Protein AF-A0A9D4RSQ6-F1 (afdb_monomer)

Solvent-accessible surface area (backbone atoms only — not comparable to full-atom values): 17582 Å² total; per-residue (Å²): 142,74,75,71,64,63,56,56,53,50,54,52,57,64,70,66,65,76,80,75,82,76,83,74,84,81,83,75,77,93,75,90,84,81,87,83,89,82,88,84,87,84,88,81,90,83,88,83,87,87,87,90,81,92,83,86,88,79,88,79,76,83,73,94,65,85,76,76,85,72,80,78,78,82,67,91,65,82,77,77,81,73,66,88,75,52,72,67,57,51,49,52,49,50,51,51,54,49,52,50,53,50,52,57,51,48,54,53,48,54,54,49,49,53,53,47,53,52,51,52,51,53,50,49,52,55,50,48,54,51,50,53,52,51,53,54,52,50,53,54,51,50,56,52,50,52,55,46,50,55,48,52,52,50,48,54,65,67,68,44,75,72,74,78,80,84,59,92,69,82,74,87,75,91,81,86,86,77,91,72,86,86,60,93,91,61,60,63,57,61,53,51,52,47,44,39,40,71,72,68,64,45,87,84,77,82,79,93,77,79,80,84,83,70,78,71,92,64,86,61,67,62,57,57,55,51,50,50,52,53,52,53,50,50,52,52,53,49,55,53,51,53,52,54,51,52,53,50,52,54,51,51,55,54,52,56,60,50,61,62,58,64,69,76,78,116

Organism: Dreissena polymorpha (NCBI:txid45954)

Structure (mmCIF, N/CA/C/O backbone):
data_AF-A0A9D4RSQ6-F1
#
_entry.id   AF-A0A9D4RSQ6-F1
#
loop_
_atom_site.group_PDB
_atom_site.id
_atom_site.type_symbol
_atom_site.label_atom_id
_atom_site.label_alt_id
_atom_site.label_comp_id
_atom_site.label_asym_id
_atom_site.label_entity_id
_atom_site.label_seq_id
_atom_site.pdbx_PDB_ins_code
_atom_site.Cartn_x
_atom_site.Cartn_y
_atom_site.Cartn_z
_atom_site.occupancy
_atom_site.B_iso_or_equiv
_atom_site.auth_seq_id
_atom_site.auth_comp_id
_atom_site.auth_asym_id
_atom_site.auth_atom_id
_atom_site.pdbx_PDB_model_num
ATOM 1 N N . MET A 1 1 ? -5.870 -41.594 -11.458 1.00 48.19 1 MET A N 1
ATOM 2 C CA . MET A 1 1 ? -4.665 -41.820 -10.632 1.00 48.19 1 MET A CA 1
ATOM 3 C C . MET A 1 1 ? -4.011 -40.473 -10.297 1.00 48.19 1 MET A C 1
ATOM 5 O O . MET A 1 1 ? -2.888 -40.237 -10.703 1.00 48.19 1 MET A O 1
ATOM 9 N N . GLU A 1 2 ? -4.703 -39.565 -9.598 1.00 52.72 2 GLU A N 1
ATOM 10 C CA . GLU A 1 2 ? -4.161 -38.212 -9.309 1.00 52.72 2 GLU A CA 1
ATOM 11 C C . GLU A 1 2 ? -4.390 -37.741 -7.860 1.00 52.72 2 GLU A C 1
ATOM 13 O O . GLU A 1 2 ? -3.948 -36.659 -7.493 1.00 52.72 2 GLU A O 1
ATOM 18 N N . SER A 1 3 ? -5.018 -38.542 -6.988 1.00 53.69 3 SER A N 1
ATOM 19 C CA . SER A 1 3 ? -5.292 -38.126 -5.601 1.00 53.69 3 SER A CA 1
ATOM 20 C C . SER A 1 3 ? -4.201 -38.499 -4.590 1.00 53.69 3 SER A C 1
ATOM 22 O O . SER A 1 3 ? -4.304 -38.103 -3.435 1.00 53.69 3 SER A O 1
ATOM 24 N N . GLN A 1 4 ? -3.171 -39.259 -4.981 1.00 53.59 4 GLN A N 1
ATOM 25 C CA . GLN A 1 4 ? -2.124 -39.711 -4.049 1.00 53.59 4 GLN A CA 1
ATOM 26 C C . GLN A 1 4 ? -1.060 -38.642 -3.753 1.00 53.59 4 GLN A C 1
ATOM 28 O O . GLN A 1 4 ? -0.412 -38.710 -2.718 1.00 53.59 4 GLN A O 1
ATOM 33 N N . ASN A 1 5 ? -0.936 -37.608 -4.590 1.00 64.19 5 ASN A N 1
ATOM 34 C CA . ASN A 1 5 ? 0.155 -36.632 -4.483 1.00 64.19 5 ASN A CA 1
ATOM 35 C C . ASN A 1 5 ? -0.145 -35.467 -3.513 1.00 64.19 5 ASN A C 1
ATOM 37 O O . ASN A 1 5 ? 0.757 -34.795 -3.026 1.00 64.19 5 ASN A O 1
ATOM 41 N N . ALA A 1 6 ? -1.424 -35.212 -3.213 1.00 70.19 6 ALA A N 1
ATOM 42 C CA . ALA A 1 6 ? -1.814 -34.125 -2.313 1.00 70.19 6 ALA A CA 1
ATOM 43 C C . ALA A 1 6 ? -1.583 -34.480 -0.835 1.00 70.19 6 ALA A C 1
ATOM 45 O O . ALA A 1 6 ? -1.221 -33.611 -0.045 1.00 70.19 6 ALA A O 1
ATOM 46 N N . GLN A 1 7 ? -1.764 -35.752 -0.470 1.00 73.12 7 GLN A N 1
ATOM 47 C CA . GLN A 1 7 ? -1.622 -36.199 0.914 1.00 73.12 7 GLN A CA 1
ATOM 48 C C . GLN A 1 7 ? -0.150 -36.260 1.340 1.00 73.12 7 GLN A C 1
ATOM 50 O O . GLN A 1 7 ? 0.196 -35.733 2.392 1.00 73.12 7 GLN A O 1
ATOM 55 N N . GLU A 1 8 ? 0.731 -36.784 0.479 1.00 75.88 8 GLU A N 1
ATOM 56 C CA . GLU A 1 8 ? 2.182 -36.783 0.726 1.00 75.88 8 GLU A CA 1
ATOM 57 C C . GLU A 1 8 ? 2.746 -35.364 0.865 1.00 75.88 8 GLU A C 1
ATOM 59 O O . GLU A 1 8 ? 3.636 -35.123 1.678 1.00 75.88 8 GLU A O 1
ATOM 64 N N . TYR A 1 9 ? 2.196 -34.397 0.126 1.00 74.44 9 TYR A N 1
ATOM 65 C CA . TYR A 1 9 ? 2.613 -33.000 0.227 1.00 74.44 9 TYR A CA 1
ATOM 66 C C . TYR A 1 9 ? 2.224 -32.363 1.570 1.00 74.44 9 TYR A C 1
ATOM 68 O O . TYR A 1 9 ? 3.004 -31.610 2.155 1.00 74.44 9 TYR A O 1
ATOM 76 N N . VAL A 1 10 ? 1.036 -32.683 2.093 1.00 76.94 10 VAL A N 1
ATOM 77 C CA . VAL A 1 10 ? 0.593 -32.204 3.412 1.00 76.94 10 VAL A CA 1
ATOM 78 C C . VAL A 1 10 ? 1.421 -32.843 4.527 1.00 76.94 10 VAL A C 1
ATOM 80 O O . VAL A 1 10 ? 1.876 -32.134 5.426 1.00 76.94 10 VAL A O 1
ATOM 83 N N . ASP A 1 11 ? 1.697 -34.143 4.437 1.00 74.25 11 ASP A N 1
ATOM 84 C CA . ASP A 1 11 ? 2.511 -34.851 5.429 1.00 74.25 11 ASP A CA 1
ATOM 85 C C . ASP A 1 11 ? 3.974 -34.364 5.418 1.00 74.25 11 ASP A C 1
ATOM 87 O O . ASP A 1 11 ? 4.590 -34.220 6.479 1.00 74.25 11 ASP A O 1
ATOM 91 N N . ALA A 1 12 ? 4.517 -33.996 4.251 1.00 74.31 12 ALA A N 1
ATOM 92 C CA . ALA A 1 12 ? 5.834 -33.365 4.126 1.00 74.31 12 ALA A CA 1
ATOM 93 C C . ALA A 1 12 ? 5.898 -31.974 4.790 1.00 74.31 12 ALA A C 1
ATOM 95 O O . ALA A 1 12 ? 6.880 -31.651 5.457 1.00 74.31 12 ALA A O 1
ATOM 96 N N . ILE A 1 13 ? 4.845 -31.157 4.667 1.00 72.56 13 ILE A N 1
ATOM 97 C CA . ILE A 1 13 ? 4.784 -29.829 5.307 1.00 72.56 13 ILE A CA 1
ATOM 98 C C . ILE A 1 13 ? 4.621 -29.944 6.826 1.00 72.56 13 ILE A C 1
ATOM 100 O O . ILE A 1 13 ? 5.243 -29.194 7.581 1.00 72.56 13 ILE A O 1
ATOM 104 N N . MET A 1 14 ? 3.792 -30.879 7.292 1.00 72.50 14 MET A N 1
ATOM 105 C CA . MET A 1 14 ? 3.553 -31.071 8.723 1.00 72.50 14 MET A CA 1
ATOM 106 C C . MET A 1 14 ? 4.779 -31.655 9.433 1.00 72.50 14 MET A C 1
ATOM 108 O O . MET A 1 14 ? 5.054 -31.298 10.577 1.00 72.50 14 MET A O 1
ATOM 112 N N . SER A 1 15 ? 5.551 -32.504 8.750 1.00 71.88 15 SER A N 1
ATOM 113 C CA . SER A 1 15 ? 6.782 -33.091 9.293 1.00 71.88 15 SER A CA 1
ATOM 114 C C . SER A 1 15 ? 7.991 -32.143 9.271 1.00 71.88 15 SER A C 1
ATOM 116 O O . SER A 1 15 ? 8.921 -32.343 10.052 1.00 71.88 15 SER A O 1
ATOM 118 N N . SER A 1 16 ? 7.987 -31.078 8.455 1.00 62.47 16 SER A N 1
ATOM 119 C CA . SER A 1 16 ? 9.106 -30.125 8.378 1.00 62.47 16 SER A CA 1
ATOM 120 C C . SER A 1 16 ? 9.063 -29.001 9.423 1.00 62.47 16 SER A C 1
ATOM 122 O O . SER A 1 16 ? 10.000 -28.204 9.505 1.00 62.47 16 SER A O 1
ATOM 124 N N . GLN A 1 17 ? 8.002 -28.898 10.231 1.00 52.28 17 GLN A N 1
ATOM 125 C CA . GLN A 1 17 ? 7.909 -27.899 11.301 1.00 52.28 17 GLN A CA 1
ATOM 126 C C . GLN A 1 17 ? 8.577 -28.399 12.585 1.00 52.28 17 GLN A C 1
ATOM 128 O O . GLN A 1 17 ? 7.933 -28.786 13.559 1.00 52.28 17 GLN A O 1
ATOM 133 N N . VAL A 1 18 ? 9.908 -28.352 12.605 1.00 50.88 18 VAL A N 1
ATOM 134 C CA . VAL A 1 18 ? 10.678 -28.476 13.845 1.00 50.88 18 VAL A CA 1
ATOM 135 C C . VAL A 1 18 ? 10.500 -27.183 14.643 1.00 50.88 18 VAL A C 1
ATOM 137 O O . VAL A 1 18 ? 11.091 -26.150 14.336 1.00 50.88 18 VAL A O 1
ATOM 140 N N . ILE A 1 19 ? 9.652 -27.229 15.672 1.00 53.19 19 ILE A N 1
ATOM 141 C CA . ILE A 1 19 ? 9.487 -26.132 16.630 1.00 53.19 19 ILE A CA 1
ATOM 142 C C . ILE A 1 19 ? 10.725 -26.103 17.530 1.00 53.19 19 ILE A C 1
ATOM 144 O O . ILE A 1 19 ? 10.804 -26.797 18.546 1.00 53.19 19 ILE A O 1
ATOM 148 N N . THR A 1 20 ? 11.707 -25.281 17.174 1.00 45.66 20 THR A N 1
ATOM 149 C CA . THR A 1 20 ? 12.837 -24.981 18.053 1.00 45.66 20 THR A CA 1
ATOM 150 C C . THR A 1 20 ? 12.330 -24.106 19.199 1.00 45.66 20 THR A C 1
ATOM 152 O O . THR A 1 20 ? 12.071 -22.915 19.021 1.00 45.66 20 THR A O 1
ATOM 155 N N . LYS A 1 21 ? 12.149 -24.688 20.392 1.00 45.09 21 LYS A N 1
ATOM 156 C CA . LYS A 1 21 ? 11.862 -23.925 21.616 1.00 45.09 21 LYS A CA 1
ATOM 157 C C . LYS A 1 21 ? 13.035 -22.989 21.906 1.00 45.09 21 LYS A C 1
ATOM 159 O O . LYS A 1 21 ? 14.070 -23.412 22.413 1.00 45.09 21 LYS A O 1
ATOM 164 N N . VAL A 1 22 ? 12.864 -21.708 21.598 1.00 45.25 22 VAL A N 1
ATOM 165 C CA . VAL A 1 22 ? 13.770 -20.655 22.055 1.00 45.25 22 VAL A CA 1
ATOM 166 C C . VAL A 1 22 ? 13.468 -20.403 23.529 1.00 45.25 22 VAL A C 1
ATOM 168 O O . VAL A 1 22 ? 12.415 -19.871 23.876 1.00 45.25 22 VAL A O 1
ATOM 171 N N . ASN A 1 23 ? 14.384 -20.809 24.407 1.00 42.16 23 ASN A N 1
ATOM 172 C CA . ASN A 1 23 ? 14.326 -20.462 25.823 1.00 42.16 23 ASN A CA 1
ATOM 173 C C . ASN A 1 23 ? 14.589 -18.959 25.975 1.00 42.16 23 ASN A C 1
ATOM 175 O O . ASN A 1 23 ? 15.734 -18.516 25.996 1.00 42.16 23 ASN A O 1
ATOM 179 N N . THR A 1 24 ? 13.531 -18.162 26.088 1.00 47.78 24 THR A N 1
ATOM 180 C CA . THR A 1 24 ? 13.639 -16.784 26.577 1.00 47.78 24 THR A CA 1
ATOM 181 C C . THR A 1 24 ? 13.950 -16.805 28.076 1.00 47.78 24 THR A C 1
ATOM 183 O O . THR A 1 24 ? 13.168 -17.385 28.834 1.00 47.78 24 THR A O 1
ATOM 186 N N . PRO A 1 25 ? 15.044 -16.180 28.547 1.00 41.53 25 PRO A N 1
ATOM 187 C CA . PRO A 1 25 ? 15.308 -16.083 29.973 1.00 41.53 25 PRO A CA 1
ATOM 188 C C . PRO A 1 25 ? 14.277 -15.156 30.630 1.00 41.53 25 PRO A C 1
ATOM 190 O O . PRO A 1 25 ? 14.237 -13.953 30.373 1.00 41.53 25 PRO A O 1
ATOM 193 N N . CYS A 1 26 ? 13.441 -15.723 31.502 1.00 39.81 26 CYS A N 1
ATOM 194 C CA . CYS A 1 26 ? 12.634 -14.970 32.455 1.00 39.81 26 CYS A CA 1
ATOM 195 C C . CYS A 1 26 ? 13.558 -14.309 33.484 1.00 39.81 26 CYS A C 1
ATOM 197 O O . CYS A 1 26 ? 14.005 -14.958 34.429 1.00 39.81 26 CYS A O 1
ATOM 199 N N . THR A 1 27 ? 13.818 -13.010 33.353 1.00 42.47 27 THR A N 1
ATOM 200 C CA . THR A 1 27 ? 14.387 -12.226 34.452 1.00 42.47 27 THR A CA 1
ATOM 201 C C . THR A 1 27 ? 13.273 -11.822 35.411 1.00 42.47 27 THR A C 1
ATOM 203 O O . THR A 1 27 ? 12.609 -10.796 35.280 1.00 42.47 27 THR A O 1
ATOM 206 N N . ALA A 1 28 ? 13.060 -12.681 36.404 1.00 44.91 28 ALA A N 1
ATOM 207 C CA . ALA A 1 28 ? 12.390 -12.305 37.632 1.00 44.91 28 ALA A CA 1
ATOM 208 C C . ALA A 1 28 ? 13.286 -11.364 38.463 1.00 44.91 28 ALA A C 1
ATOM 210 O O . ALA A 1 28 ? 14.507 -11.496 38.488 1.00 44.91 28 ALA A O 1
ATOM 211 N N . SER A 1 29 ? 12.625 -10.491 39.224 1.00 37.19 29 SER A N 1
ATOM 212 C CA . SER A 1 29 ? 13.118 -9.882 40.468 1.00 37.19 29 SER A CA 1
ATOM 213 C C . SER A 1 29 ? 14.034 -8.654 40.380 1.00 37.19 29 SER A C 1
ATOM 215 O O . SER A 1 29 ? 15.252 -8.707 40.492 1.00 37.19 29 SER A O 1
ATOM 217 N N . ARG A 1 30 ? 13.369 -7.493 40.377 1.00 45.22 30 ARG A N 1
ATOM 218 C CA . ARG A 1 30 ? 13.435 -6.478 41.450 1.00 45.22 30 ARG A CA 1
ATOM 219 C C . ARG A 1 30 ? 14.624 -6.624 42.422 1.00 45.22 30 ARG A C 1
ATOM 221 O O . ARG A 1 30 ? 14.510 -7.331 43.419 1.00 45.22 30 ARG A O 1
ATOM 228 N N . LYS A 1 31 ? 15.660 -5.799 42.254 1.00 37.72 31 LYS A N 1
ATOM 229 C CA . LYS A 1 31 ? 16.422 -5.239 43.382 1.00 37.72 31 LYS A CA 1
ATOM 230 C C . LYS A 1 31 ? 16.697 -3.760 43.136 1.00 37.72 31 LYS A C 1
ATOM 232 O O . LYS A 1 31 ? 17.273 -3.374 42.128 1.00 37.72 31 LYS A O 1
ATOM 237 N N . ARG A 1 32 ? 16.211 -2.943 44.072 1.00 44.75 32 ARG A N 1
ATOM 238 C CA . ARG A 1 32 ? 16.648 -1.561 44.272 1.00 44.75 32 ARG A CA 1
ATOM 239 C C . ARG A 1 32 ? 18.058 -1.628 44.858 1.00 44.75 32 ARG A C 1
ATOM 241 O O . ARG A 1 32 ? 18.265 -2.405 45.787 1.00 44.75 32 ARG A O 1
ATOM 248 N N . SER A 1 33 ? 18.967 -0.789 44.388 1.00 33.66 33 SER A N 1
ATOM 249 C CA . SER A 1 33 ? 20.189 -0.448 45.115 1.00 33.66 33 SER A CA 1
ATOM 250 C C . SER A 1 33 ? 20.304 1.072 45.171 1.00 33.66 33 SER A C 1
ATOM 252 O O . SER A 1 33 ? 20.269 1.744 44.142 1.00 33.66 33 SER A O 1
ATOM 254 N N . LEU A 1 34 ? 20.364 1.581 46.398 1.00 34.75 34 LEU A N 1
ATOM 255 C CA . LEU A 1 34 ? 20.711 2.946 46.778 1.00 34.75 34 LEU A CA 1
ATOM 256 C C . LEU A 1 34 ? 22.102 2.890 47.428 1.00 34.75 34 LEU A C 1
ATOM 258 O O . LEU A 1 34 ? 22.333 1.977 48.222 1.00 34.75 34 LEU A O 1
ATOM 262 N N . SER A 1 35 ? 22.920 3.902 47.109 1.00 36.59 35 SER A N 1
ATOM 263 C CA . SER A 1 35 ? 24.215 4.291 47.713 1.00 36.59 35 SER A CA 1
ATOM 264 C C . SER A 1 35 ? 25.387 3.322 47.441 1.00 36.59 35 SER A C 1
ATOM 266 O O . SER A 1 35 ? 25.187 2.119 47.398 1.00 36.59 35 SER A O 1
ATOM 268 N N . ASP A 1 36 ? 26.635 3.736 47.206 1.00 28.52 36 ASP A N 1
ATOM 269 C CA . ASP A 1 36 ? 27.348 4.917 47.697 1.00 28.52 36 ASP A CA 1
ATOM 270 C C . ASP A 1 36 ? 28.571 5.272 46.819 1.00 28.52 36 ASP A C 1
ATOM 272 O O . ASP A 1 36 ? 28.973 4.515 45.936 1.00 28.52 36 ASP A O 1
ATOM 276 N N . SER A 1 37 ? 29.137 6.447 47.085 1.00 33.59 37 SER A N 1
ATOM 277 C CA . SER A 1 37 ? 30.228 7.108 46.355 1.00 33.59 37 SER A CA 1
ATOM 278 C C . SER A 1 37 ? 31.612 6.466 46.530 1.00 33.59 37 SER A C 1
ATOM 280 O O . SER A 1 37 ? 31.985 6.105 47.642 1.00 33.59 37 SER A O 1
ATOM 282 N N . SER A 1 38 ? 32.446 6.526 45.483 1.00 32.62 38 SER A N 1
ATOM 283 C CA . SER A 1 38 ? 33.872 6.883 45.610 1.00 32.62 38 SER A CA 1
ATOM 284 C C . SER A 1 38 ? 34.478 7.356 44.276 1.00 32.62 38 SER A C 1
ATOM 286 O O . SER A 1 38 ? 34.226 6.804 43.207 1.00 32.62 38 SER A O 1
ATOM 288 N N . GLN A 1 39 ? 35.231 8.456 44.374 1.00 33.34 39 GLN A N 1
ATOM 289 C CA . GLN A 1 39 ? 36.012 9.135 43.334 1.00 33.34 39 GLN A CA 1
ATOM 290 C C . GLN A 1 39 ? 37.189 8.284 42.837 1.00 33.34 39 GLN A C 1
ATOM 292 O O . GLN A 1 39 ? 37.779 7.594 43.658 1.00 33.34 39 GLN A O 1
ATOM 297 N N . VAL A 1 40 ? 37.618 8.488 41.580 1.00 34.22 40 VAL A N 1
ATOM 298 C CA . VAL A 1 40 ? 39.008 8.856 41.213 1.00 34.22 40 VAL A CA 1
ATOM 299 C C . VAL A 1 40 ? 38.977 9.736 39.949 1.00 34.22 40 VAL A C 1
ATOM 301 O O . VAL A 1 40 ? 38.135 9.576 39.070 1.00 34.22 40 VAL A O 1
ATOM 304 N N . GLU A 1 41 ? 39.877 10.712 39.958 1.00 30.94 41 GLU A N 1
ATOM 305 C CA . GLU A 1 41 ? 40.131 11.853 39.078 1.00 30.94 41 GLU A CA 1
ATOM 306 C C . GLU A 1 41 ? 40.476 11.509 37.619 1.00 30.94 41 GLU A C 1
ATOM 308 O O . GLU A 1 41 ? 41.111 10.494 37.353 1.00 30.94 41 GLU A O 1
ATOM 313 N N . LEU A 1 42 ? 40.176 12.431 36.691 1.00 35.16 42 LEU A N 1
ATOM 314 C CA . LEU A 1 42 ? 41.184 12.957 35.758 1.00 35.16 42 LEU A CA 1
ATOM 315 C C . LEU A 1 42 ? 40.702 14.237 35.054 1.00 35.16 42 LEU A C 1
ATOM 317 O O . LEU A 1 42 ? 39.532 14.407 34.717 1.00 35.16 42 LEU A O 1
ATOM 321 N N . GLU A 1 43 ? 41.651 15.158 34.930 1.00 32.03 43 GLU A N 1
ATOM 322 C CA . GLU A 1 43 ? 41.538 16.580 34.620 1.00 32.03 43 GLU A CA 1
ATOM 323 C C . GLU A 1 43 ? 41.215 16.909 33.152 1.00 32.03 43 GLU A C 1
ATOM 325 O O . GLU A 1 43 ? 41.545 16.157 32.238 1.00 32.03 43 GLU A O 1
ATOM 330 N N . GLY A 1 44 ? 40.697 18.127 32.928 1.00 30.11 44 GLY A N 1
ATOM 331 C CA . GLY A 1 44 ? 40.899 18.841 31.662 1.00 30.11 44 GLY A CA 1
ATOM 332 C C . GLY A 1 44 ? 39.829 19.867 31.266 1.00 30.11 44 GLY A C 1
ATOM 333 O O . GLY A 1 44 ? 38.927 19.518 30.523 1.00 30.11 44 GLY A O 1
ATOM 334 N N . SER A 1 45 ? 40.004 21.132 31.700 1.00 33.91 45 SER A N 1
ATOM 335 C CA . SER A 1 45 ? 39.877 22.391 30.907 1.00 33.91 45 SER A CA 1
ATOM 336 C C . SER A 1 45 ? 38.610 22.626 30.034 1.00 33.91 45 SER A C 1
ATOM 338 O O . SER A 1 45 ? 38.312 21.841 29.154 1.00 33.91 45 SER A O 1
ATOM 340 N N . THR A 1 46 ? 37.847 23.732 30.055 1.00 35.34 46 THR A N 1
ATOM 341 C CA . THR A 1 46 ? 38.062 25.127 30.484 1.00 35.34 46 THR A CA 1
ATOM 342 C C . THR A 1 46 ? 36.717 25.869 30.653 1.00 35.34 46 THR A C 1
ATOM 344 O O . THR A 1 46 ? 35.696 25.536 30.059 1.00 35.34 46 THR A O 1
ATOM 347 N N . LYS A 1 47 ? 36.753 26.924 31.477 1.00 37.97 47 LYS A N 1
ATOM 348 C CA . LYS A 1 47 ? 35.672 27.839 31.893 1.00 37.97 47 LYS A CA 1
ATOM 349 C C . LYS A 1 47 ? 35.101 28.731 30.772 1.00 37.97 47 LYS A C 1
ATOM 351 O O . LYS A 1 47 ? 35.872 29.365 30.057 1.00 37.97 47 LYS A O 1
ATOM 356 N N . LYS A 1 48 ? 33.795 29.041 30.862 1.00 38.81 48 LYS A N 1
ATOM 357 C CA . LYS A 1 48 ? 33.290 30.437 30.860 1.00 38.81 48 LYS A CA 1
ATOM 358 C C . LYS A 1 48 ? 32.009 30.609 31.711 1.00 38.81 48 LYS A C 1
ATOM 360 O O . LYS A 1 48 ? 30.949 30.088 31.395 1.00 38.81 48 LYS A O 1
ATOM 365 N N . ARG A 1 49 ? 32.193 31.353 32.814 1.00 33.56 49 ARG A N 1
ATOM 366 C CA . ARG A 1 49 ? 31.262 32.180 33.634 1.00 33.56 49 ARG A CA 1
ATOM 367 C C . ARG A 1 49 ? 30.258 32.986 32.781 1.00 33.56 49 ARG A C 1
ATOM 369 O O . ARG A 1 49 ? 30.598 33.287 31.648 1.00 33.56 49 ARG A O 1
ATOM 376 N N . CYS A 1 50 ? 29.142 33.562 33.244 1.00 31.89 50 CYS A N 1
ATOM 377 C CA . CYS A 1 50 ? 28.314 33.592 34.467 1.00 31.89 50 CYS A CA 1
ATOM 378 C C . CYS A 1 50 ? 27.089 34.473 34.108 1.00 31.89 50 CYS A C 1
ATOM 380 O O . CYS A 1 50 ? 27.249 35.415 33.336 1.00 31.89 50 CYS A O 1
ATOM 382 N N . GLY A 1 51 ? 25.925 34.267 34.731 1.00 28.41 51 GLY A N 1
ATOM 383 C CA . GLY A 1 51 ? 24.802 35.214 34.656 1.00 28.41 51 GLY A CA 1
ATOM 384 C C . GLY A 1 51 ? 23.628 34.813 35.551 1.00 28.41 51 GLY A C 1
ATOM 385 O O . GLY A 1 51 ? 22.891 33.896 35.226 1.00 28.41 51 GLY A O 1
ATOM 386 N N . ASN A 1 52 ? 23.514 35.477 36.701 1.00 33.06 52 ASN A N 1
ATOM 387 C CA . ASN A 1 52 ? 22.592 35.225 37.815 1.00 33.06 52 ASN A CA 1
ATOM 388 C C . ASN A 1 52 ? 21.107 35.503 37.512 1.00 33.06 52 ASN A C 1
ATOM 390 O O . ASN A 1 52 ? 20.810 36.461 36.811 1.00 33.06 52 ASN A O 1
ATOM 394 N N . SER A 1 53 ? 20.206 34.795 38.209 1.00 30.47 53 SER A N 1
ATOM 395 C CA . SER A 1 53 ? 19.147 35.364 39.086 1.00 30.47 53 SER A CA 1
ATOM 396 C C . SER A 1 53 ? 18.298 34.208 39.655 1.00 30.47 53 SER A C 1
ATOM 398 O O . SER A 1 53 ? 17.562 33.563 38.921 1.00 30.47 53 SER A O 1
ATOM 400 N N . ARG A 1 54 ? 18.587 33.691 40.858 1.00 37.00 54 ARG A N 1
ATOM 401 C CA . ARG A 1 54 ? 17.942 34.029 42.150 1.00 37.00 54 ARG A CA 1
ATOM 402 C C . ARG A 1 54 ? 16.406 34.094 42.118 1.00 37.00 54 ARG A C 1
ATOM 404 O O . ARG A 1 54 ? 15.848 35.099 41.697 1.00 37.00 54 ARG A O 1
ATOM 411 N N . ASN A 1 55 ? 15.777 33.039 42.651 1.00 38.16 55 ASN A N 1
ATOM 412 C CA . ASN A 1 55 ? 14.739 33.025 43.707 1.00 38.16 55 ASN A CA 1
ATOM 413 C C . ASN A 1 55 ? 13.896 31.747 43.551 1.00 38.16 55 ASN A C 1
ATOM 415 O O . ASN A 1 55 ? 13.024 31.672 42.699 1.00 38.16 55 ASN A O 1
ATOM 419 N N . LEU A 1 56 ? 14.263 30.680 44.267 1.00 38.91 56 LEU A N 1
ATOM 420 C CA . LEU A 1 56 ? 13.594 30.192 45.495 1.00 38.91 56 LEU A CA 1
ATOM 421 C C . LEU A 1 56 ? 12.737 28.943 45.175 1.00 38.91 56 LEU A C 1
ATOM 423 O O . LEU A 1 56 ? 12.466 28.674 44.009 1.00 38.91 56 LEU A O 1
ATOM 427 N N . PRO A 1 57 ? 12.487 28.075 46.169 1.00 48.12 57 PRO A N 1
ATOM 428 C CA . PRO A 1 57 ? 12.582 26.629 46.042 1.00 48.12 57 PRO A CA 1
ATOM 429 C C . PRO A 1 57 ? 11.185 26.002 46.108 1.00 48.12 57 PRO A C 1
ATOM 431 O O . PRO A 1 57 ? 10.208 26.693 46.343 1.00 48.12 57 PRO A O 1
ATOM 434 N N . PHE A 1 58 ? 11.077 24.694 45.911 1.00 36.72 58 PHE A N 1
ATOM 435 C CA . PHE A 1 58 ? 10.411 23.782 46.848 1.00 36.72 58 PHE A CA 1
ATOM 436 C C . PHE A 1 58 ? 10.329 22.401 46.205 1.00 36.72 58 PHE A C 1
ATOM 438 O O . PHE A 1 58 ? 9.821 22.204 45.103 1.00 36.72 58 PHE A O 1
ATOM 445 N N . ALA A 1 59 ? 10.871 21.432 46.933 1.00 44.19 59 ALA A N 1
ATOM 446 C CA . ALA A 1 59 ? 10.718 20.021 46.670 1.00 44.19 59 ALA A CA 1
ATOM 447 C C . ALA A 1 59 ? 9.227 19.650 46.705 1.00 44.19 59 ALA A C 1
ATOM 449 O O . ALA A 1 59 ? 8.622 19.589 47.774 1.00 44.19 59 ALA A O 1
ATOM 450 N N . VAL A 1 60 ? 8.639 19.361 45.546 1.00 39.81 60 VAL A N 1
ATOM 451 C CA . VAL A 1 60 ? 7.306 18.758 45.475 1.00 39.81 60 VAL A CA 1
ATOM 452 C C . VAL A 1 60 ? 7.467 17.251 45.640 1.00 39.81 60 VAL A C 1
ATOM 454 O O . VAL A 1 60 ? 7.647 16.497 44.682 1.00 39.81 60 VAL A O 1
ATOM 457 N N . ARG A 1 61 ? 7.412 16.804 46.898 1.00 39.19 61 ARG A N 1
ATOM 458 C CA . ARG A 1 61 ? 7.018 15.432 47.222 1.00 39.19 61 ARG A CA 1
ATOM 459 C C . ARG A 1 61 ? 5.592 15.242 46.701 1.00 39.19 61 ARG A C 1
ATOM 461 O O . ARG A 1 61 ? 4.665 15.865 47.205 1.00 39.19 61 ARG A O 1
ATOM 468 N N . ARG A 1 62 ? 5.414 14.403 45.679 1.00 36.34 62 ARG A N 1
ATOM 469 C CA . ARG A 1 62 ? 4.087 13.974 45.217 1.00 36.34 62 ARG A CA 1
ATOM 470 C C . ARG A 1 62 ? 3.443 13.112 46.308 1.00 36.34 62 ARG A C 1
ATOM 472 O O . ARG A 1 62 ? 3.776 11.937 46.440 1.00 36.34 62 ARG A O 1
ATOM 479 N N . SER A 1 63 ? 2.568 13.728 47.100 1.00 43.25 63 SER A N 1
ATOM 480 C CA . SER A 1 63 ? 1.578 13.038 47.928 1.00 43.25 63 SER A CA 1
ATOM 481 C C . SER A 1 63 ? 0.641 12.237 47.016 1.00 43.25 63 SER A C 1
ATOM 483 O O . SER A 1 63 ? 0.186 12.750 45.996 1.00 43.25 63 SER A O 1
ATOM 485 N N . LEU A 1 64 ? 0.392 10.973 47.363 1.00 43.03 64 LEU A N 1
ATOM 486 C CA . LEU A 1 64 ? -0.539 10.063 46.677 1.00 43.03 64 LEU A CA 1
ATOM 487 C C . LEU A 1 64 ? -1.914 10.008 47.362 1.00 43.03 64 LEU A C 1
ATOM 489 O O . LEU A 1 64 ? -2.668 9.063 47.153 1.00 43.03 64 LEU A O 1
ATOM 493 N N . TYR A 1 65 ? -2.252 11.026 48.150 1.00 36.66 65 TYR A N 1
ATOM 494 C CA . TYR A 1 65 ? -3.587 11.207 48.700 1.00 36.66 65 TYR A CA 1
ATOM 495 C C . TYR A 1 65 ? -4.007 12.652 48.445 1.00 36.66 65 TYR A C 1
ATOM 497 O O . TYR A 1 65 ? -3.455 13.580 49.033 1.00 36.66 65 TYR A O 1
ATOM 505 N N . ASN A 1 66 ? -4.962 12.835 47.530 1.00 41.56 66 ASN A N 1
ATOM 506 C CA . ASN A 1 66 ? -5.824 14.007 47.567 1.00 41.56 66 ASN A CA 1
ATOM 507 C C . ASN A 1 66 ? -6.746 13.792 48.767 1.00 41.56 66 ASN A C 1
ATOM 509 O O . ASN A 1 66 ? -7.775 13.125 48.649 1.00 41.56 66 ASN A O 1
ATOM 513 N N . GLU A 1 67 ? -6.343 14.299 49.931 1.00 42.09 67 GLU A N 1
ATOM 514 C CA . GLU A 1 67 ? -7.298 14.593 50.991 1.00 42.09 67 GLU A CA 1
ATOM 515 C C . GLU A 1 67 ? -8.290 15.588 50.397 1.00 42.09 67 GLU A C 1
ATOM 517 O O . GLU A 1 67 ? -7.960 16.727 50.067 1.00 42.09 67 GLU A O 1
ATOM 522 N N . SER A 1 68 ? -9.491 15.088 50.129 1.00 47.19 68 SER A N 1
ATOM 523 C CA . SER A 1 68 ? -10.618 15.940 49.807 1.00 47.19 68 SER A CA 1
ATOM 524 C C . SER A 1 68 ? -10.939 16.669 51.098 1.00 47.19 68 SER A C 1
ATOM 526 O O . SER A 1 68 ? -11.385 16.054 52.063 1.00 47.19 68 SER A O 1
ATOM 528 N N . ASP A 1 69 ? -10.630 17.957 51.112 1.00 45.31 69 ASP A N 1
ATOM 529 C CA . ASP A 1 69 ? -10.951 18.903 52.168 1.00 45.31 69 ASP A CA 1
ATOM 530 C C . ASP A 1 69 ? -12.478 19.081 52.215 1.00 45.31 69 ASP A C 1
ATOM 532 O O . ASP A 1 69 ? -13.051 20.039 51.699 1.00 45.31 69 ASP A O 1
ATOM 536 N N . SER A 1 70 ? -13.180 18.080 52.745 1.00 44.31 70 SER A N 1
ATOM 537 C CA . SER A 1 70 ? -14.564 18.226 53.167 1.00 44.31 70 SER A CA 1
ATOM 538 C C . SER A 1 70 ? -14.529 18.728 54.601 1.00 44.31 70 SER A C 1
ATOM 540 O O . SER A 1 70 ? -14.473 17.936 55.543 1.00 44.31 70 SER A O 1
ATOM 542 N N . GLY A 1 71 ? -14.532 20.052 54.757 1.00 42.62 71 GLY A N 1
ATOM 543 C CA . GLY A 1 71 ? -14.786 20.700 56.034 1.00 42.62 71 GLY A CA 1
ATOM 544 C C . GLY A 1 71 ? -16.090 20.169 56.625 1.00 42.62 71 GLY A C 1
ATOM 545 O O . GLY A 1 71 ? -17.180 20.537 56.190 1.00 42.62 71 GLY A O 1
ATOM 546 N N . ILE A 1 72 ? -15.977 19.279 57.610 1.00 43.28 72 ILE A N 1
ATOM 547 C CA . ILE A 1 72 ? -17.109 18.835 58.414 1.00 43.28 72 ILE A CA 1
ATOM 548 C C . ILE A 1 72 ? -17.427 19.990 59.359 1.00 43.28 72 ILE A C 1
ATOM 550 O O . ILE A 1 72 ? -16.845 20.134 60.433 1.00 43.28 72 ILE A O 1
ATOM 554 N N . VAL A 1 73 ? -18.360 20.838 58.939 1.00 46.91 73 VAL A N 1
ATOM 555 C CA . VAL A 1 73 ? -19.113 21.677 59.864 1.00 46.91 73 VAL A C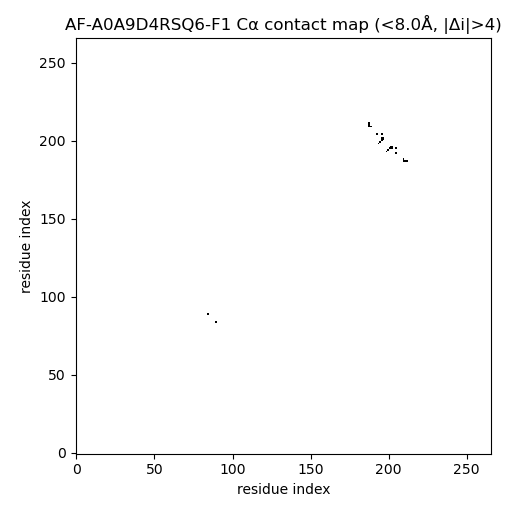A 1
ATOM 556 C C . VAL A 1 73 ? -19.967 20.717 60.689 1.00 46.91 73 VAL A C 1
ATOM 558 O O . VAL A 1 73 ? -20.985 20.216 60.219 1.00 46.91 73 VAL A O 1
ATOM 561 N N . ILE A 1 74 ? -19.526 20.417 61.912 1.00 46.72 74 ILE A N 1
ATOM 562 C CA . ILE A 1 74 ? -20.336 19.696 62.896 1.00 46.72 74 ILE A CA 1
ATOM 563 C C . ILE A 1 74 ? -21.403 20.680 63.383 1.00 46.72 74 ILE A C 1
ATOM 565 O O . ILE A 1 74 ? -21.260 21.336 64.411 1.00 46.72 74 ILE A O 1
ATOM 569 N N . THR A 1 75 ? -22.478 20.833 62.615 1.00 46.84 75 THR A N 1
ATOM 570 C CA . THR A 1 75 ? -23.750 21.228 63.210 1.00 46.84 75 THR A CA 1
ATOM 571 C C . THR A 1 75 ? -24.228 20.035 64.019 1.00 46.84 75 THR A C 1
ATOM 573 O O . THR A 1 75 ? -24.305 18.933 63.475 1.00 46.84 75 THR A O 1
ATOM 576 N N . ASN A 1 76 ? -24.535 20.252 65.299 1.00 46.84 76 ASN A N 1
ATOM 577 C CA . ASN A 1 76 ? -25.286 19.319 66.136 1.00 46.84 76 ASN A CA 1
ATOM 578 C C . ASN A 1 76 ? -26.673 19.107 65.509 1.00 46.84 76 ASN A C 1
ATOM 580 O O . ASN A 1 76 ? -27.658 19.709 65.925 1.00 46.84 76 ASN A O 1
ATOM 584 N N . ALA A 1 77 ? -26.727 18.324 64.438 1.00 48.53 77 ALA A N 1
ATOM 585 C CA . ALA A 1 77 ? -27.949 17.759 63.928 1.00 48.53 77 ALA A CA 1
ATOM 586 C C . ALA A 1 77 ? -28.258 16.595 64.858 1.00 48.53 77 ALA A C 1
ATOM 588 O O . ALA A 1 77 ? -27.473 15.650 64.954 1.00 48.53 77 ALA A O 1
ATOM 589 N N . ASP A 1 78 ? -29.362 16.727 65.582 1.00 45.75 78 ASP A N 1
ATOM 590 C CA . ASP A 1 78 ? -30.015 15.641 66.293 1.00 45.75 78 ASP A CA 1
ATOM 591 C C . ASP A 1 78 ? -30.090 14.445 65.335 1.00 45.75 78 ASP A C 1
ATOM 593 O O . ASP A 1 78 ? -30.863 14.441 64.372 1.00 45.75 78 ASP A O 1
ATOM 597 N N . VAL A 1 79 ? -29.200 13.467 65.524 1.00 52.31 79 VAL A N 1
ATOM 598 C CA . VAL A 1 79 ? -29.224 12.226 64.756 1.00 52.31 79 VAL A CA 1
ATOM 599 C C . VAL A 1 79 ? -30.404 11.456 65.310 1.00 52.31 79 VAL A C 1
ATOM 601 O O . VAL A 1 79 ? -30.280 10.686 66.262 1.00 52.31 79 VAL A O 1
ATOM 604 N N . HIS A 1 80 ? -31.575 11.712 64.736 1.00 51.88 80 HIS A N 1
ATOM 605 C CA . HIS A 1 80 ? -32.725 10.859 64.933 1.00 51.88 80 HIS A CA 1
ATOM 606 C C . HIS A 1 80 ? -32.350 9.503 64.332 1.00 51.88 80 HIS A C 1
ATOM 608 O O . HIS A 1 80 ? -32.368 9.300 63.117 1.00 51.88 80 HIS A O 1
ATOM 614 N N . VAL A 1 81 ? -31.892 8.593 65.195 1.00 57.03 81 VAL A N 1
ATOM 615 C CA . VAL A 1 81 ? -31.749 7.171 64.885 1.00 57.03 81 VAL A CA 1
ATOM 616 C C . VAL A 1 81 ? -33.169 6.629 64.801 1.00 57.03 81 VAL A C 1
ATOM 618 O O . VAL A 1 81 ? -33.685 6.025 65.738 1.00 57.03 81 VAL A O 1
ATOM 621 N N . ASP A 1 82 ? -33.841 6.950 63.701 1.00 50.69 82 ASP A N 1
ATOM 622 C CA . ASP A 1 82 ? -35.148 6.405 63.409 1.00 50.69 82 ASP A CA 1
ATOM 623 C C . ASP A 1 82 ? -34.993 4.904 63.162 1.00 50.69 82 ASP A C 1
ATOM 625 O O . ASP A 1 82 ? -34.272 4.471 62.267 1.00 50.69 82 ASP A O 1
ATOM 629 N N . SER A 1 83 ? -35.639 4.148 64.049 1.00 60.56 83 SER A N 1
ATOM 630 C CA . SER A 1 83 ? -36.341 2.882 63.834 1.00 60.56 83 SER A CA 1
ATOM 631 C C . SER A 1 83 ? -35.728 1.895 62.835 1.00 60.56 83 SER A C 1
ATOM 633 O O . SER A 1 83 ? -35.656 2.163 61.642 1.00 60.56 83 SER A O 1
ATOM 635 N N . ASN A 1 84 ? -35.393 0.696 63.336 1.00 67.50 84 ASN A N 1
ATOM 636 C CA . ASN A 1 84 ? -34.973 -0.484 62.568 1.00 67.50 84 ASN A CA 1
ATOM 637 C C . ASN A 1 84 ? -35.522 -0.479 61.124 1.00 67.50 84 ASN A C 1
ATOM 639 O O . ASN A 1 84 ? -36.735 -0.646 60.953 1.00 67.50 84 ASN A O 1
ATOM 643 N N . PRO A 1 85 ? -34.665 -0.283 60.102 1.00 74.94 85 PRO A N 1
ATOM 644 C CA . PRO A 1 85 ? -35.116 -0.195 58.722 1.00 74.94 85 PRO A CA 1
ATOM 645 C C . PRO A 1 85 ? -35.854 -1.476 58.352 1.00 74.94 85 PRO A C 1
ATOM 647 O O . PRO A 1 85 ? -35.428 -2.582 58.706 1.00 74.94 85 PRO A O 1
ATOM 650 N N . THR A 1 86 ? -36.975 -1.338 57.648 1.00 85.56 86 THR A N 1
ATOM 651 C CA . THR A 1 86 ? -37.724 -2.509 57.195 1.00 85.56 86 THR A CA 1
ATOM 652 C C . THR A 1 86 ? -36.858 -3.327 56.239 1.00 85.56 86 THR A C 1
ATOM 654 O O . THR A 1 86 ? -35.991 -2.800 55.537 1.00 85.56 86 THR A O 1
ATOM 657 N N . VAL A 1 87 ? -37.095 -4.639 56.192 1.00 85.38 87 VAL A N 1
ATOM 658 C CA . VAL A 1 87 ? -36.359 -5.548 55.296 1.00 85.38 87 VAL A CA 1
ATOM 659 C C . VAL A 1 87 ? -36.420 -5.057 53.843 1.00 85.38 87 VAL A C 1
ATOM 661 O O . VAL A 1 87 ? -35.422 -5.121 53.135 1.00 85.38 87 VAL A O 1
ATOM 664 N N . GLU A 1 88 ? -37.543 -4.475 53.418 1.00 88.38 88 GLU A N 1
ATOM 665 C CA . GLU A 1 88 ? -37.711 -3.883 52.085 1.00 88.38 88 GLU A CA 1
ATOM 666 C C . GLU A 1 88 ? -36.758 -2.707 51.820 1.00 88.38 88 GLU A C 1
ATOM 668 O O . GLU A 1 88 ? -36.148 -2.642 50.754 1.00 88.38 88 GLU A O 1
ATOM 673 N N . GLN A 1 89 ? -36.563 -1.805 52.789 1.00 88.56 89 GLN A N 1
ATOM 674 C CA . GLN A 1 89 ? -35.622 -0.685 52.655 1.00 88.56 89 GLN A CA 1
ATOM 675 C C . GLN A 1 89 ? -34.170 -1.168 52.578 1.00 88.56 89 GLN A C 1
ATOM 677 O O . GLN A 1 89 ? -33.377 -0.624 51.807 1.00 88.56 89 GLN A O 1
ATOM 682 N N . LEU A 1 90 ? -33.824 -2.214 53.334 1.00 89.56 90 LEU A N 1
ATOM 683 C CA . LEU A 1 90 ? -32.506 -2.847 53.259 1.00 89.56 90 LEU A CA 1
ATOM 684 C C . LEU A 1 90 ? -32.278 -3.515 51.898 1.00 89.56 90 LEU A C 1
ATOM 686 O O . LEU A 1 90 ? -31.199 -3.367 51.328 1.00 89.56 90 LEU A O 1
ATOM 690 N N . VAL A 1 91 ? -33.291 -4.196 51.355 1.00 90.75 91 VAL A N 1
ATOM 691 C CA . VAL A 1 91 ? -33.228 -4.819 50.023 1.00 90.75 91 VAL A CA 1
ATOM 692 C C . VAL A 1 91 ? -33.069 -3.763 48.929 1.00 90.75 91 VAL A C 1
ATOM 694 O O . VAL A 1 91 ? -32.208 -3.918 48.065 1.00 90.75 91 VAL A O 1
ATOM 697 N N . LEU A 1 92 ? -33.830 -2.665 48.980 1.00 92.31 92 LEU A N 1
ATOM 698 C CA . LEU A 1 92 ? -33.706 -1.566 48.014 1.00 92.31 92 LEU A CA 1
ATOM 699 C C . LEU A 1 92 ? -32.329 -0.901 48.076 1.00 92.31 92 LEU A C 1
ATOM 701 O O . LEU A 1 92 ? -31.715 -0.658 47.036 1.00 92.31 92 LEU A O 1
ATOM 705 N N . LYS A 1 93 ? -31.816 -0.651 49.286 1.00 92.06 93 LYS A N 1
ATOM 706 C CA . LYS A 1 93 ? -30.482 -0.076 49.476 1.00 92.06 93 LYS A CA 1
ATOM 707 C C . LYS A 1 93 ? -29.393 -1.008 48.947 1.00 92.06 93 LYS A C 1
ATOM 709 O O . LYS A 1 93 ? -28.556 -0.569 48.167 1.00 92.06 93 LYS A O 1
ATOM 714 N N . LEU A 1 94 ? -29.457 -2.297 49.283 1.00 93.00 94 LEU A N 1
ATOM 715 C CA . LEU A 1 94 ? -28.517 -3.298 48.779 1.00 93.00 94 LEU A CA 1
ATOM 716 C C . LEU A 1 94 ? -28.567 -3.408 47.249 1.00 93.00 94 LEU A C 1
ATOM 718 O O . LEU A 1 94 ? -27.523 -3.488 46.608 1.00 93.00 94 LEU A O 1
ATOM 722 N N . SER A 1 95 ? -29.764 -3.376 46.657 1.00 94.25 95 SER A N 1
ATOM 723 C CA . SER A 1 95 ? -29.938 -3.395 45.202 1.00 94.25 95 SER A CA 1
ATOM 724 C C . SER A 1 95 ? -29.297 -2.172 44.548 1.00 94.25 95 SER A C 1
ATOM 726 O O . SER A 1 95 ? -28.595 -2.309 43.548 1.00 94.25 95 SER A O 1
ATOM 728 N N . SER A 1 96 ? -29.505 -0.982 45.116 1.00 93.44 96 SER A N 1
ATOM 729 C CA . SER A 1 96 ? -28.884 0.257 44.639 1.00 93.44 96 SER A CA 1
ATOM 730 C C . SER A 1 96 ? -27.358 0.194 44.734 1.00 93.44 96 SER A C 1
ATOM 732 O O . SER A 1 96 ? -26.665 0.509 43.766 1.00 93.44 96 SER A O 1
ATOM 734 N N . ASP A 1 97 ? -26.829 -0.262 45.871 1.00 94.00 97 ASP A N 1
ATOM 735 C CA . ASP A 1 97 ? -25.388 -0.392 46.095 1.00 94.00 97 ASP A CA 1
ATOM 736 C C . ASP A 1 97 ? -24.766 -1.407 45.125 1.00 94.00 97 ASP A C 1
ATOM 738 O O . ASP A 1 97 ? -23.710 -1.153 44.542 1.00 94.00 97 ASP A O 1
ATOM 742 N N . MET A 1 98 ? -25.444 -2.532 44.877 1.00 95.06 98 MET A N 1
ATOM 743 C CA . MET A 1 98 ? -25.021 -3.510 43.876 1.00 95.06 98 MET A CA 1
ATOM 744 C C . MET A 1 98 ? -24.993 -2.912 42.469 1.00 95.06 98 MET A C 1
ATOM 746 O O . MET A 1 98 ? -23.993 -3.074 41.772 1.00 95.06 98 MET A O 1
ATOM 750 N N . HIS A 1 99 ? -26.045 -2.203 42.048 1.00 94.00 99 HIS A N 1
ATOM 751 C CA . HIS A 1 99 ? -26.067 -1.553 40.735 1.00 94.00 99 HIS A CA 1
ATOM 752 C C . HIS A 1 99 ? -24.926 -0.547 40.579 1.00 94.00 99 HIS A C 1
ATOM 754 O O . HIS A 1 99 ? -24.249 -0.553 39.554 1.00 94.00 99 HIS A O 1
ATOM 760 N N . LEU A 1 100 ? -24.653 0.259 41.608 1.00 94.94 100 LEU A N 1
ATOM 761 C CA . LEU A 1 100 ? -23.544 1.208 41.591 1.00 94.94 100 LEU A CA 1
ATOM 762 C C . LEU A 1 100 ? -22.187 0.501 41.462 1.00 94.94 100 LEU A C 1
ATOM 764 O O . LEU A 1 100 ? -21.339 0.916 40.671 1.00 94.94 100 LEU A O 1
ATOM 768 N N . LEU A 1 101 ? -21.978 -0.585 42.213 1.00 94.88 101 LEU A N 1
ATOM 769 C CA . LEU A 1 101 ? -20.750 -1.377 42.140 1.00 94.88 101 LEU A CA 1
ATOM 770 C C . LEU A 1 101 ? -20.557 -2.010 40.759 1.00 94.88 101 LEU A C 1
ATOM 772 O O . LEU A 1 101 ? -19.440 -1.983 40.237 1.00 94.88 101 LEU A O 1
ATOM 776 N N . TYR A 1 102 ? -21.624 -2.536 40.152 1.00 94.44 102 TYR A N 1
ATOM 777 C CA . TYR A 1 102 ? -21.567 -3.094 38.802 1.00 94.44 102 TYR A CA 1
ATOM 778 C C . TYR A 1 102 ? -21.258 -2.029 37.752 1.00 94.44 102 TYR A C 1
ATOM 780 O O . TYR A 1 102 ? -20.361 -2.245 36.939 1.00 94.44 102 TYR A O 1
ATOM 788 N N . SER A 1 103 ? -21.919 -0.871 37.802 1.00 93.31 103 SER A N 1
ATOM 789 C CA . SER A 1 103 ? -21.647 0.236 36.879 1.00 93.31 103 SER A CA 1
ATOM 790 C C . SER A 1 103 ? -20.198 0.718 36.987 1.00 93.31 103 SER A C 1
ATOM 792 O O . SER A 1 103 ? -19.508 0.833 35.976 1.00 93.31 103 SER A O 1
ATOM 794 N N . ASN A 1 104 ? -19.688 0.895 38.211 1.00 94.81 104 ASN A N 1
ATOM 795 C CA . ASN A 1 104 ? -18.298 1.295 38.444 1.00 94.81 104 ASN A CA 1
ATOM 796 C C . ASN A 1 104 ? -17.293 0.244 37.946 1.00 94.81 104 ASN A C 1
ATOM 798 O O . ASN A 1 104 ? -16.207 0.584 37.470 1.00 94.81 104 ASN A O 1
ATOM 802 N N . LEU A 1 105 ? -17.614 -1.045 38.087 1.00 94.62 105 LEU A N 1
ATOM 803 C CA . LEU A 1 105 ? -16.768 -2.117 37.572 1.00 94.62 105 LEU A CA 1
ATOM 804 C C . LEU A 1 105 ? -16.769 -2.142 36.040 1.00 94.62 105 LEU A C 1
ATOM 806 O O . LEU A 1 105 ? -15.696 -2.294 35.455 1.00 94.62 105 LEU A O 1
ATOM 810 N N . SER A 1 106 ? -17.936 -1.964 35.416 1.00 96.62 106 SER A N 1
ATOM 811 C CA . SER A 1 106 ? -18.084 -1.887 33.960 1.00 96.62 106 SER A CA 1
ATOM 812 C C . SER A 1 106 ? -17.246 -0.747 33.392 1.00 96.62 106 SER A C 1
ATOM 814 O O . SER A 1 106 ? -16.369 -0.991 32.572 1.00 96.62 106 SER A O 1
ATOM 816 N N . GLU A 1 107 ? -17.382 0.465 33.938 1.00 95.69 107 GLU A N 1
ATOM 817 C CA . GLU A 1 107 ? -16.612 1.630 33.481 1.00 95.69 107 GLU A CA 1
ATOM 818 C C . GLU A 1 107 ? -15.095 1.397 33.602 1.00 95.69 107 GLU A C 1
ATOM 820 O O . GLU A 1 107 ? -14.301 1.755 32.726 1.00 95.69 107 GLU A O 1
ATOM 825 N N . ARG A 1 108 ? -14.657 0.747 34.689 1.00 96.88 108 ARG A N 1
ATOM 826 C CA . ARG A 1 108 ? -13.245 0.377 34.863 1.00 96.88 108 ARG A CA 1
ATOM 827 C C . ARG A 1 108 ? -12.780 -0.654 33.838 1.00 96.88 108 ARG A C 1
ATOM 829 O O . ARG A 1 108 ? -11.602 -0.617 33.473 1.00 96.88 108 ARG A O 1
ATOM 836 N N . MET A 1 109 ? -13.653 -1.564 33.416 1.00 97.12 109 MET A N 1
ATOM 837 C CA . MET A 1 109 ? -13.362 -2.566 32.395 1.00 97.12 109 MET A CA 1
ATOM 838 C C . MET A 1 109 ? -13.229 -1.909 31.021 1.00 97.12 109 MET A C 1
ATOM 840 O O . MET A 1 109 ? -12.188 -2.076 30.390 1.00 97.12 109 MET A O 1
ATOM 844 N N . ASP A 1 110 ? -14.171 -1.045 30.646 1.00 95.12 110 ASP A N 1
ATOM 845 C CA . ASP A 1 110 ? -14.157 -0.301 29.377 1.00 95.12 110 ASP A CA 1
ATOM 846 C C . ASP A 1 110 ? -12.923 0.608 29.278 1.00 95.12 110 ASP A C 1
ATOM 848 O O . ASP A 1 110 ? -12.231 0.701 28.256 1.00 95.12 110 ASP A O 1
ATOM 852 N N . LYS A 1 111 ? -12.558 1.250 30.393 1.00 96.56 111 LYS A N 1
ATOM 853 C CA . LYS A 1 111 ? -11.327 2.040 30.482 1.00 96.56 111 LYS A CA 1
ATOM 854 C C . LYS A 1 111 ? -10.076 1.173 30.355 1.00 96.56 111 LYS A C 1
ATOM 856 O O . LYS A 1 111 ? -9.057 1.628 29.837 1.00 96.56 111 LYS A O 1
ATOM 861 N N . MET A 1 112 ? -10.093 -0.055 30.864 1.00 96.38 112 MET A N 1
ATOM 862 C CA . MET A 1 112 ? -8.965 -0.973 30.712 1.00 96.38 112 MET A CA 1
ATOM 863 C C . MET A 1 112 ? -8.838 -1.451 29.265 1.00 96.38 112 MET A C 1
ATOM 865 O O . MET A 1 112 ? -7.728 -1.445 28.734 1.00 96.38 112 MET A O 1
ATOM 869 N N . GLU A 1 113 ? -9.956 -1.799 28.634 1.00 96.44 113 GLU A N 1
ATOM 870 C CA . GLU A 1 113 ? -10.039 -2.227 27.238 1.00 96.44 113 GLU A CA 1
ATOM 871 C C . GLU A 1 113 ? -9.529 -1.136 26.295 1.00 96.44 113 GLU A C 1
ATOM 873 O O . GLU A 1 113 ? -8.533 -1.346 25.604 1.00 96.44 113 GLU A O 1
ATOM 878 N N . SER A 1 114 ? -10.084 0.075 26.378 1.00 95.44 114 SER A N 1
ATOM 879 C CA . SER A 1 114 ? -9.644 1.220 25.564 1.00 95.44 114 SER A CA 1
ATOM 880 C C . SER A 1 114 ? -8.152 1.545 25.735 1.00 95.44 114 SER A C 1
ATOM 882 O O . SER A 1 114 ? -7.442 1.813 24.762 1.00 95.44 114 SER A O 1
ATOM 884 N N . ASN A 1 115 ? -7.618 1.459 26.959 1.00 96.25 115 ASN A N 1
ATOM 885 C CA . ASN A 1 115 ? -6.185 1.641 27.206 1.00 96.25 115 ASN A CA 1
ATOM 886 C C . ASN A 1 115 ? -5.326 0.541 26.561 1.00 96.25 115 ASN A C 1
ATOM 888 O O . ASN A 1 115 ? -4.199 0.809 26.128 1.00 96.25 115 ASN A O 1
ATOM 892 N N . LEU A 1 116 ? -5.807 -0.704 26.536 1.00 96.12 116 LEU A N 1
ATOM 893 C CA . LEU A 1 116 ? -5.117 -1.813 25.881 1.00 96.12 116 LEU A CA 1
ATOM 894 C C . LEU A 1 116 ? -5.158 -1.657 24.361 1.00 96.12 116 LEU A C 1
ATOM 896 O O . LEU A 1 116 ? -4.106 -1.756 23.728 1.00 96.12 116 LEU A O 1
ATOM 900 N N . GLU A 1 117 ? -6.312 -1.326 23.790 1.00 95.19 117 GLU A N 1
ATOM 901 C CA . GLU A 1 117 ? -6.465 -1.044 22.360 1.00 95.19 117 GLU A CA 1
ATOM 902 C C . GLU A 1 117 ? -5.539 0.087 21.906 1.00 95.19 117 GLU A C 1
ATOM 904 O O . GLU A 1 117 ? -4.818 -0.048 20.912 1.00 95.19 117 GLU A O 1
ATOM 909 N N . GLN A 1 118 ? -5.473 1.176 22.676 1.00 96.44 118 GLN A N 1
ATOM 910 C CA . GLN A 1 118 ? -4.585 2.295 22.379 1.00 96.44 118 GLN A CA 1
ATOM 911 C C . GLN A 1 118 ? -3.110 1.872 22.423 1.00 96.44 118 GLN A C 1
ATOM 913 O O . GLN A 1 118 ? -2.331 2.232 21.533 1.00 96.44 118 GLN A O 1
ATOM 918 N N . LYS A 1 119 ? -2.703 1.085 23.430 1.00 96.69 119 LYS A N 1
ATOM 919 C CA . LYS A 1 119 ? -1.327 0.571 23.540 1.00 96.69 119 LYS A CA 1
ATOM 920 C C . LYS A 1 119 ? -0.968 -0.349 22.382 1.00 96.69 119 LYS A C 1
ATOM 922 O O . LYS A 1 119 ? 0.127 -0.215 21.835 1.00 96.69 119 LYS A O 1
ATOM 927 N N . ILE A 1 120 ? -1.867 -1.258 22.012 1.00 96.25 120 ILE A N 1
ATOM 928 C CA . ILE A 1 120 ? -1.675 -2.185 20.894 1.00 96.25 120 ILE A CA 1
ATOM 929 C C . ILE A 1 120 ? -1.539 -1.394 19.596 1.00 96.25 120 ILE A C 1
ATOM 931 O O . ILE A 1 120 ? -0.543 -1.554 18.895 1.00 96.25 120 ILE A O 1
ATOM 935 N N . THR A 1 121 ? -2.465 -0.474 19.327 1.00 95.50 121 THR A N 1
ATOM 936 C CA . THR A 1 121 ? -2.448 0.369 18.124 1.00 95.50 121 THR A CA 1
ATOM 937 C C . THR A 1 121 ? -1.153 1.170 18.032 1.00 95.50 121 THR A C 1
ATOM 939 O O . THR A 1 121 ? -0.464 1.127 17.018 1.00 95.50 121 THR A O 1
ATOM 942 N N . THR A 1 122 ? -0.744 1.812 19.129 1.00 95.81 122 THR A N 1
ATOM 943 C CA . THR A 1 122 ? 0.508 2.582 19.180 1.00 95.81 122 THR A CA 1
ATOM 944 C C . THR A 1 122 ? 1.726 1.696 18.914 1.00 95.81 122 THR A C 1
ATOM 946 O O . THR A 1 122 ? 2.647 2.101 18.204 1.00 95.81 122 THR A O 1
ATOM 949 N N . LYS A 1 123 ? 1.755 0.475 19.464 1.00 96.06 123 LYS A N 1
ATOM 950 C CA . LYS A 1 123 ? 2.853 -0.471 19.236 1.00 96.06 123 LYS A CA 1
ATOM 951 C C . LYS A 1 123 ? 2.894 -0.984 17.804 1.00 96.06 123 LYS A C 1
ATOM 953 O O . LYS A 1 123 ? 3.985 -1.078 17.249 1.00 96.06 123 LYS A O 1
ATOM 958 N N . ILE A 1 124 ? 1.741 -1.274 17.208 1.00 94.62 124 ILE A N 1
ATOM 959 C CA . ILE A 1 124 ? 1.646 -1.687 15.807 1.00 94.62 124 ILE A CA 1
ATOM 960 C C . ILE A 1 124 ? 2.154 -0.565 14.901 1.00 94.62 124 ILE A C 1
ATOM 962 O O . ILE A 1 124 ? 3.035 -0.827 14.086 1.00 94.62 124 ILE A O 1
ATOM 966 N N . SER A 1 125 ? 1.702 0.678 15.094 1.00 93.44 125 SER A N 1
ATOM 967 C CA . SER A 1 125 ? 2.182 1.820 14.304 1.00 93.44 125 SER A CA 1
ATOM 968 C C . SER A 1 125 ? 3.696 1.995 14.423 1.00 93.44 125 SER A C 1
ATOM 970 O O . SER A 1 125 ? 4.386 2.054 13.414 1.00 93.44 125 SER A O 1
ATOM 972 N N . GLN A 1 126 ? 4.246 1.946 15.641 1.00 94.56 126 GLN A N 1
ATOM 973 C CA . GLN A 1 126 ? 5.696 2.042 15.851 1.00 94.56 126 GLN A CA 1
ATOM 974 C C . GLN A 1 126 ? 6.489 0.929 15.153 1.00 94.56 126 GLN A C 1
ATOM 976 O O . GLN A 1 126 ? 7.604 1.172 14.694 1.00 94.56 126 GLN A O 1
ATOM 981 N N . LEU A 1 127 ? 5.971 -0.302 15.125 1.00 93.69 127 LEU A N 1
ATOM 982 C CA . LEU A 1 127 ? 6.635 -1.420 14.452 1.00 93.69 127 LEU A CA 1
ATOM 983 C C . LEU A 1 127 ? 6.552 -1.291 12.931 1.00 93.69 127 LEU A C 1
ATOM 985 O O . LEU A 1 127 ? 7.548 -1.545 12.257 1.00 93.69 127 LEU A O 1
ATOM 989 N N . LEU A 1 128 ? 5.400 -0.868 12.407 1.00 92.94 128 LEU A N 1
ATOM 990 C CA . LEU A 1 128 ? 5.214 -0.618 10.980 1.00 92.94 128 LEU A CA 1
ATOM 991 C C . LEU A 1 128 ? 6.112 0.520 10.500 1.00 92.94 128 LEU A C 1
ATOM 993 O O . LEU A 1 128 ? 6.840 0.326 9.535 1.00 92.94 128 LEU A O 1
ATOM 997 N N . ASP A 1 129 ? 6.149 1.648 11.208 1.00 92.25 129 ASP A N 1
ATOM 998 C CA . ASP A 1 129 ? 6.992 2.792 10.846 1.00 92.25 129 ASP A CA 1
ATOM 999 C C . ASP A 1 129 ? 8.477 2.420 10.846 1.00 92.25 129 ASP A C 1
ATOM 1001 O O . ASP A 1 129 ? 9.220 2.790 9.938 1.00 92.25 129 ASP A O 1
ATOM 1005 N N . LYS A 1 130 ? 8.919 1.637 11.840 1.00 94.38 130 LYS A N 1
ATOM 1006 C CA . LYS A 1 130 ? 10.300 1.141 11.894 1.00 94.38 130 LYS A CA 1
ATOM 1007 C C . LYS A 1 130 ? 10.619 0.213 10.732 1.00 94.38 130 LYS A C 1
ATOM 1009 O O . LYS A 1 130 ? 11.667 0.376 10.118 1.00 94.38 130 LYS A O 1
ATOM 1014 N N . ARG A 1 131 ? 9.732 -0.742 10.443 1.00 92.44 131 ARG A N 1
ATOM 1015 C CA . ARG A 1 131 ? 9.931 -1.732 9.381 1.00 92.44 131 ARG A CA 1
ATOM 1016 C C . ARG A 1 131 ? 9.914 -1.087 7.998 1.00 92.44 131 ARG A C 1
ATOM 1018 O O . ARG A 1 131 ? 10.827 -1.309 7.214 1.00 92.44 131 ARG A O 1
ATOM 1025 N N . ILE A 1 132 ? 8.915 -0.251 7.726 1.00 93.25 132 ILE A N 1
ATOM 1026 C CA . ILE A 1 132 ? 8.807 0.503 6.474 1.00 93.25 132 ILE A CA 1
ATOM 1027 C C . ILE A 1 132 ? 10.013 1.435 6.333 1.00 93.25 132 ILE A C 1
ATOM 1029 O O . ILE A 1 132 ? 10.606 1.506 5.264 1.00 93.25 132 ILE A O 1
ATOM 1033 N N . GLY A 1 133 ? 10.419 2.106 7.415 1.00 91.38 133 GLY A N 1
ATOM 1034 C CA . GLY A 1 133 ? 11.604 2.957 7.428 1.00 91.38 133 GLY A CA 1
ATOM 1035 C C . GLY A 1 133 ? 12.884 2.202 7.065 1.00 91.38 133 GLY A C 1
ATOM 1036 O O . GLY A 1 133 ? 13.637 2.676 6.219 1.00 91.38 133 GLY A O 1
ATOM 1037 N N . SER A 1 134 ? 13.127 1.027 7.656 1.00 91.56 134 SER A N 1
ATOM 1038 C CA . SER A 1 134 ? 14.316 0.223 7.345 1.00 91.56 134 SER A CA 1
ATOM 1039 C C . SER A 1 134 ? 14.286 -0.354 5.930 1.00 91.56 134 SER A C 1
ATOM 1041 O O . SER A 1 134 ? 15.278 -0.223 5.219 1.00 91.56 134 SER A O 1
ATOM 1043 N N . GLU A 1 135 ? 13.153 -0.918 5.497 1.00 92.50 135 GLU A N 1
ATOM 1044 C CA . GLU A 1 135 ? 13.014 -1.503 4.153 1.00 92.50 135 GLU A CA 1
ATOM 1045 C C . GLU A 1 135 ? 13.142 -0.423 3.063 1.00 92.50 135 GLU A C 1
ATOM 1047 O O . GLU A 1 135 ? 13.814 -0.628 2.056 1.00 92.50 135 GLU A O 1
ATOM 1052 N N . LEU A 1 136 ? 12.583 0.777 3.274 1.00 93.25 136 LEU A N 1
ATOM 1053 C CA . LEU A 1 136 ? 12.753 1.896 2.340 1.00 93.25 136 LEU A CA 1
ATOM 1054 C C . LEU A 1 136 ? 14.204 2.378 2.253 1.00 93.25 136 LEU A C 1
ATOM 1056 O O . LEU A 1 136 ? 14.649 2.768 1.174 1.00 93.25 136 LEU A O 1
ATOM 1060 N N . ILE A 1 137 ? 14.936 2.394 3.371 1.00 92.56 137 ILE A N 1
ATOM 1061 C CA . ILE A 1 137 ? 16.358 2.763 3.375 1.00 92.56 137 ILE A CA 1
ATOM 1062 C C . ILE A 1 137 ? 17.172 1.727 2.594 1.00 92.56 137 ILE A C 1
ATOM 1064 O O . ILE A 1 137 ? 18.013 2.117 1.783 1.00 92.56 137 ILE A O 1
ATOM 1068 N N . GLU A 1 138 ? 16.895 0.442 2.804 1.00 93.88 138 GLU A N 1
ATOM 1069 C CA . GLU A 1 138 ? 17.557 -0.670 2.121 1.00 93.88 138 GLU A CA 1
ATOM 1070 C C . GLU A 1 138 ? 17.317 -0.617 0.607 1.00 93.88 138 GLU A C 1
ATOM 1072 O O . GLU A 1 138 ? 18.276 -0.455 -0.149 1.00 93.88 138 GLU A O 1
ATOM 1077 N N . ILE A 1 139 ? 16.054 -0.577 0.172 1.00 93.06 139 ILE A N 1
ATOM 1078 C CA . ILE A 1 139 ? 15.681 -0.468 -1.249 1.00 93.06 139 ILE A CA 1
ATOM 1079 C C . ILE A 1 139 ? 16.306 0.780 -1.886 1.00 93.06 139 ILE A C 1
ATOM 1081 O O . ILE A 1 139 ? 16.817 0.742 -3.004 1.00 93.06 139 ILE A O 1
ATOM 1085 N N . ARG A 1 140 ? 16.307 1.919 -1.180 1.00 93.81 140 ARG A N 1
ATOM 1086 C CA . ARG A 1 140 ? 16.923 3.150 -1.696 1.00 93.81 140 ARG A CA 1
ATOM 1087 C C . ARG A 1 140 ? 18.436 3.008 -1.860 1.00 93.81 140 ARG A C 1
ATOM 1089 O O . ARG A 1 140 ? 18.997 3.610 -2.776 1.00 93.81 140 ARG A O 1
ATOM 1096 N N . SER A 1 141 ? 19.098 2.280 -0.964 1.00 94.06 141 SER A N 1
ATOM 1097 C CA . SER A 1 141 ? 20.536 2.027 -1.056 1.00 94.06 141 SER A CA 1
ATOM 1098 C C . SER A 1 141 ? 20.879 1.080 -2.206 1.00 94.06 141 SER A C 1
ATOM 1100 O O . SER A 1 141 ? 21.839 1.356 -2.922 1.00 94.06 141 SER A O 1
ATOM 1102 N N . GLU A 1 142 ? 20.048 0.064 -2.441 1.00 95.50 142 GLU A N 1
ATOM 1103 C CA . GLU A 1 142 ? 20.170 -0.892 -3.545 1.00 95.50 142 GLU A CA 1
ATOM 1104 C C . GLU A 1 142 ? 20.001 -0.193 -4.898 1.00 95.50 142 GLU A C 1
ATOM 1106 O O . GLU A 1 142 ? 20.933 -0.173 -5.696 1.00 95.50 142 GLU A O 1
ATOM 1111 N N . ILE A 1 143 ? 18.904 0.552 -5.092 1.00 93.94 143 ILE A N 1
ATOM 1112 C CA . ILE A 1 143 ? 18.672 1.338 -6.319 1.00 93.94 143 ILE A CA 1
ATOM 1113 C C . ILE A 1 143 ? 19.830 2.308 -6.588 1.00 93.94 143 ILE A C 1
ATOM 1115 O O . ILE A 1 143 ? 20.228 2.529 -7.730 1.00 93.94 143 ILE A O 1
ATOM 1119 N N . LYS A 1 144 ? 20.380 2.930 -5.538 1.00 95.25 144 LYS A N 1
ATOM 1120 C CA . LYS A 1 144 ? 21.509 3.854 -5.686 1.00 95.25 144 LYS A CA 1
ATOM 1121 C C . LYS A 1 144 ? 22.796 3.127 -6.090 1.00 95.25 144 LYS A C 1
ATOM 1123 O O . LYS A 1 144 ? 23.601 3.721 -6.805 1.00 95.25 144 LYS A O 1
ATOM 1128 N N . ALA A 1 145 ? 23.012 1.904 -5.610 1.00 94.44 145 ALA A N 1
ATOM 1129 C CA . ALA A 1 145 ? 24.151 1.082 -5.996 1.00 94.44 145 ALA A CA 1
ATOM 1130 C C . ALA A 1 145 ? 24.030 0.631 -7.458 1.00 94.44 145 ALA A C 1
ATOM 1132 O O . ALA A 1 145 ? 24.985 0.815 -8.210 1.00 94.44 145 ALA A O 1
ATOM 1133 N N . ASP A 1 146 ? 22.848 0.171 -7.871 1.00 93.94 146 ASP A N 1
ATOM 1134 C CA . ASP A 1 146 ? 22.568 -0.255 -9.247 1.00 93.94 146 ASP A CA 1
ATOM 1135 C C . ASP A 1 146 ? 22.771 0.893 -10.238 1.00 93.94 146 ASP A C 1
ATOM 1137 O O . ASP A 1 146 ? 23.561 0.785 -11.170 1.00 93.94 146 ASP A O 1
ATOM 1141 N N . LEU A 1 147 ? 22.164 2.056 -9.973 1.00 94.38 147 LEU A N 1
ATOM 1142 C CA . LEU A 1 147 ? 22.334 3.237 -10.825 1.00 94.38 147 LEU A CA 1
ATOM 1143 C C . LEU A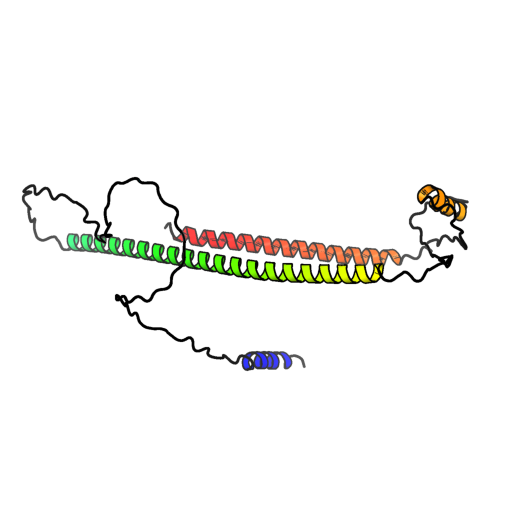 1 147 ? 23.789 3.703 -10.908 1.00 94.38 147 LEU A C 1
ATOM 1145 O O . LEU A 1 147 ? 24.208 4.245 -11.929 1.00 94.38 147 LEU A O 1
ATOM 1149 N N . LYS A 1 148 ? 24.558 3.538 -9.826 1.00 95.06 148 LYS A N 1
ATOM 1150 C CA . LYS A 1 148 ? 25.984 3.862 -9.835 1.00 95.06 148 LYS A CA 1
ATOM 1151 C C . LYS A 1 148 ? 26.761 2.863 -10.693 1.00 95.06 148 LYS A C 1
ATOM 1153 O O . LYS A 1 148 ? 27.596 3.297 -11.475 1.00 95.06 148 LYS A O 1
ATOM 1158 N N . SER A 1 149 ? 26.462 1.571 -10.579 1.00 94.69 149 SER A N 1
ATOM 1159 C CA . SER A 1 149 ? 27.059 0.528 -11.416 1.00 94.69 149 SER A CA 1
ATOM 1160 C C . SER A 1 149 ? 26.776 0.771 -12.899 1.00 94.69 149 SER A C 1
ATOM 1162 O O . SER A 1 149 ? 27.702 0.741 -13.703 1.00 94.69 149 SER A O 1
ATOM 1164 N N . ASP A 1 150 ? 25.529 1.089 -13.254 1.00 93.12 150 ASP A N 1
ATOM 1165 C CA . ASP A 1 150 ? 25.134 1.399 -14.633 1.00 93.12 150 ASP A CA 1
ATOM 1166 C C . ASP A 1 150 ? 25.860 2.643 -15.167 1.00 93.12 150 ASP A C 1
ATOM 1168 O O . ASP A 1 150 ? 26.279 2.688 -16.326 1.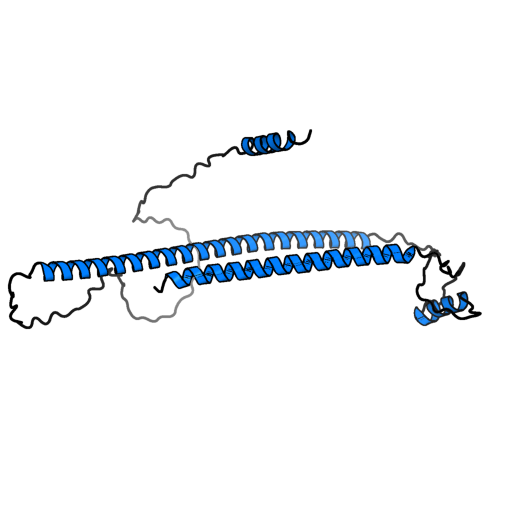00 93.12 150 ASP A O 1
ATOM 1172 N N . LEU A 1 151 ? 26.021 3.669 -14.324 1.00 93.75 151 LEU A N 1
ATOM 1173 C CA . LEU A 1 151 ? 26.750 4.883 -14.683 1.00 93.75 151 LEU A CA 1
ATOM 1174 C C . LEU A 1 151 ? 28.241 4.603 -14.895 1.00 93.75 151 LEU A C 1
ATOM 1176 O O . LEU A 1 151 ? 28.811 5.084 -15.874 1.00 93.75 151 LEU A O 1
ATOM 1180 N N . ASP A 1 152 ? 28.852 3.823 -14.005 1.00 91.94 152 ASP A N 1
ATOM 1181 C CA . ASP A 1 152 ? 30.255 3.426 -14.105 1.00 91.94 152 ASP A CA 1
ATOM 1182 C C . ASP A 1 152 ? 30.470 2.564 -15.369 1.00 91.94 152 ASP A C 1
ATOM 1184 O O . ASP A 1 152 ? 31.412 2.806 -16.125 1.00 91.94 152 ASP A O 1
ATOM 1188 N N . GLU A 1 153 ? 29.557 1.635 -15.683 1.00 91.06 153 GLU A N 1
ATOM 1189 C CA . GLU A 1 153 ? 29.601 0.836 -16.915 1.00 91.06 153 GLU A CA 1
ATOM 1190 C C . GLU A 1 153 ? 29.471 1.711 -18.171 1.00 91.06 153 GLU A C 1
ATOM 1192 O O . GLU A 1 153 ? 30.232 1.548 -19.130 1.00 91.06 153 GLU A O 1
ATOM 1197 N N . MET A 1 154 ? 28.541 2.671 -18.179 1.00 87.31 154 MET A N 1
ATOM 1198 C CA . MET A 1 154 ? 28.413 3.622 -19.283 1.00 87.31 154 MET A CA 1
ATOM 1199 C C . MET A 1 154 ? 29.658 4.498 -19.436 1.00 87.31 154 MET A C 1
ATOM 1201 O O . MET A 1 154 ? 30.084 4.717 -20.569 1.00 87.31 154 MET A O 1
ATOM 1205 N N . SER A 1 155 ? 30.265 4.968 -18.339 1.00 89.19 155 SER A N 1
ATOM 1206 C CA . SER A 1 155 ? 31.510 5.745 -18.399 1.00 89.19 155 SER A CA 1
ATOM 1207 C C . SER A 1 155 ? 32.619 4.923 -19.042 1.00 89.19 155 SER A C 1
ATOM 1209 O O . SER A 1 155 ? 33.238 5.384 -19.991 1.00 89.19 155 SER A O 1
ATOM 1211 N N . VAL A 1 156 ? 32.795 3.662 -18.632 1.00 86.94 156 VAL A N 1
ATOM 1212 C CA . VAL A 1 156 ? 33.784 2.757 -19.240 1.00 86.94 156 VAL A CA 1
ATOM 1213 C C . VAL A 1 156 ? 33.520 2.545 -20.735 1.00 86.94 156 VAL A C 1
ATOM 1215 O O . VAL A 1 156 ? 34.462 2.523 -21.525 1.00 86.94 156 VAL A O 1
ATOM 1218 N N . ARG A 1 157 ? 32.254 2.424 -21.156 1.00 80.44 157 ARG A N 1
ATOM 1219 C CA . ARG A 1 157 ? 31.896 2.304 -22.582 1.00 80.44 157 ARG A CA 1
ATOM 1220 C C . ARG A 1 157 ? 32.173 3.580 -23.383 1.00 80.44 157 ARG A C 1
ATOM 1222 O O . ARG A 1 157 ? 32.483 3.469 -24.563 1.00 80.44 157 ARG A O 1
ATOM 1229 N N . MET A 1 158 ? 32.047 4.761 -22.776 1.00 77.69 158 MET A N 1
ATOM 1230 C CA . MET A 1 158 ? 32.336 6.041 -23.437 1.00 77.69 158 MET A CA 1
ATOM 1231 C C . MET A 1 158 ? 33.826 6.404 -23.428 1.00 77.69 158 MET A C 1
ATOM 1233 O O . MET A 1 158 ? 34.300 7.025 -24.375 1.00 77.69 158 MET A O 1
ATOM 1237 N N . ASP A 1 159 ? 34.548 6.022 -22.374 1.00 71.94 159 ASP A N 1
ATOM 1238 C CA . ASP A 1 159 ? 35.982 6.277 -22.196 1.00 71.94 159 ASP A CA 1
ATOM 1239 C C . ASP A 1 159 ? 36.850 5.219 -22.891 1.00 71.94 159 ASP A C 1
ATOM 1241 O O . ASP A 1 159 ? 38.053 5.420 -23.075 1.00 71.94 159 ASP A O 1
ATOM 1245 N N . SER A 1 160 ? 36.254 4.099 -23.318 1.00 60.09 160 SER A N 1
ATOM 1246 C CA . SER A 1 160 ? 36.870 3.225 -24.308 1.00 60.09 160 SER A CA 1
ATOM 1247 C C . SER A 1 160 ? 37.068 4.054 -25.578 1.00 60.09 160 SER A C 1
ATOM 1249 O O . SER A 1 160 ? 36.075 4.511 -26.155 1.00 60.09 160 SER A O 1
ATOM 1251 N N . PRO A 1 161 ? 38.319 4.317 -26.005 1.00 53.59 161 PRO A N 1
ATOM 1252 C CA . PRO A 1 161 ? 38.556 5.063 -27.222 1.00 53.59 161 PRO A CA 1
ATOM 1253 C C . PRO A 1 161 ? 37.865 4.283 -28.324 1.00 53.59 161 PRO A C 1
ATOM 1255 O O . PRO A 1 161 ? 38.254 3.152 -28.606 1.00 53.59 161 PRO A O 1
ATOM 1258 N N . ALA A 1 162 ? 36.816 4.876 -28.895 1.00 53.69 162 ALA A N 1
ATOM 1259 C CA . ALA A 1 162 ? 36.224 4.405 -30.125 1.00 53.69 162 ALA A CA 1
ATOM 1260 C C . ALA A 1 162 ? 37.391 4.158 -31.079 1.00 53.69 162 ALA A C 1
ATOM 1262 O O . ALA A 1 162 ? 38.016 5.114 -31.552 1.00 53.69 162 ALA A O 1
ATOM 1263 N N . GLU A 1 163 ? 37.742 2.883 -31.288 1.00 53.69 163 GLU A N 1
ATOM 1264 C CA . GLU A 1 163 ? 38.583 2.494 -32.402 1.00 53.69 163 GLU A CA 1
ATOM 1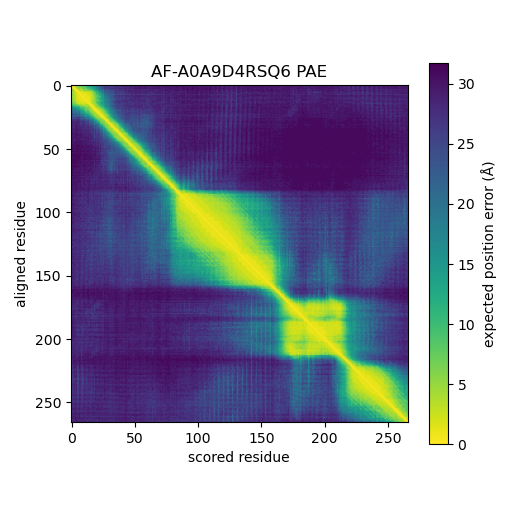265 C C . GLU A 1 163 ? 37.960 3.189 -33.593 1.00 53.69 163 GLU A C 1
ATOM 1267 O O . GLU A 1 163 ? 36.766 3.042 -33.863 1.00 53.69 163 GLU A O 1
ATOM 1272 N N . ALA A 1 164 ? 38.744 4.096 -34.163 1.00 46.44 164 ALA A N 1
ATOM 1273 C CA . ALA A 1 164 ? 38.290 5.071 -35.114 1.00 46.44 164 ALA A CA 1
ATOM 1274 C C . ALA A 1 164 ? 37.570 4.348 -36.251 1.00 46.44 164 ALA A C 1
ATOM 1276 O O . ALA A 1 164 ? 38.207 3.846 -37.176 1.00 46.44 164 ALA A O 1
ATOM 1277 N N . CYS A 1 165 ? 36.239 4.340 -36.192 1.00 42.94 165 CYS A N 1
ATOM 1278 C CA . CYS A 1 165 ? 35.373 3.949 -37.286 1.00 42.94 165 CYS A CA 1
ATOM 1279 C C . CYS A 1 165 ? 35.436 5.088 -38.313 1.00 42.94 165 CYS A C 1
ATOM 1281 O O . CYS A 1 165 ? 34.525 5.892 -38.478 1.00 42.94 165 CYS A O 1
ATOM 1283 N N . LYS A 1 166 ? 36.607 5.222 -38.945 1.00 47.22 166 LYS A N 1
ATOM 1284 C CA . LYS A 1 166 ? 36.790 5.874 -40.238 1.00 47.22 166 LYS A CA 1
ATOM 1285 C C . LYS A 1 166 ? 36.481 4.837 -41.308 1.00 47.22 166 LYS A C 1
ATOM 1287 O O . LYS A 1 166 ? 37.323 4.503 -42.134 1.00 47.22 166 LYS A O 1
ATOM 1292 N N . THR A 1 167 ? 35.281 4.303 -41.265 1.00 49.25 167 THR A N 1
ATOM 1293 C CA . THR A 1 167 ? 34.684 3.646 -42.407 1.00 49.25 167 THR A CA 1
ATOM 1294 C C . THR A 1 167 ? 33.462 4.487 -42.710 1.00 49.25 167 THR A C 1
ATOM 1296 O O . THR A 1 167 ? 32.570 4.655 -41.882 1.00 49.25 167 THR A O 1
ATOM 1299 N N . GLU A 1 168 ? 33.461 5.106 -43.889 1.00 56.03 168 GLU A N 1
ATOM 1300 C CA . GLU A 1 168 ? 32.229 5.486 -44.570 1.00 56.03 168 GLU A CA 1
ATOM 1301 C C . GLU A 1 168 ? 31.446 4.186 -44.799 1.00 56.03 168 GLU A C 1
ATOM 1303 O O . GLU A 1 168 ? 31.439 3.616 -45.887 1.00 56.03 168 GLU A O 1
ATOM 1308 N N . GLU A 1 169 ? 30.876 3.624 -43.736 1.00 55.47 169 GLU A N 1
ATOM 1309 C CA . GLU A 1 169 ? 29.979 2.495 -43.856 1.00 55.47 169 GLU A CA 1
ATOM 1310 C C . GLU A 1 169 ? 28.723 3.066 -44.488 1.00 55.47 169 GLU A C 1
ATOM 1312 O O . GLU A 1 169 ? 27.951 3.793 -43.861 1.00 55.47 169 GLU A O 1
ATOM 1317 N N . ASN A 1 170 ? 28.543 2.773 -45.773 1.00 55.81 170 ASN A N 1
ATOM 1318 C CA . ASN A 1 170 ? 27.219 2.764 -46.364 1.00 55.81 170 ASN A CA 1
ATOM 1319 C C . ASN A 1 170 ? 26.396 1.763 -45.551 1.00 55.81 170 ASN A C 1
ATOM 1321 O O . ASN A 1 170 ? 26.447 0.556 -45.780 1.00 55.81 170 ASN A O 1
ATOM 1325 N N . ILE A 1 171 ? 25.705 2.266 -44.529 1.00 69.56 171 ILE A N 1
ATOM 1326 C CA . ILE A 1 171 ? 24.798 1.459 -43.729 1.00 69.56 171 ILE A CA 1
ATOM 1327 C C . ILE A 1 171 ? 23.566 1.222 -44.598 1.00 69.56 171 ILE A C 1
ATOM 1329 O O . ILE A 1 171 ? 22.702 2.091 -44.737 1.00 69.56 171 ILE A O 1
ATOM 1333 N N . ASP A 1 172 ? 23.489 0.028 -45.178 1.00 73.56 172 ASP A N 1
ATOM 1334 C CA . ASP A 1 172 ? 22.313 -0.426 -45.907 1.00 73.56 172 ASP A CA 1
ATOM 1335 C C . ASP A 1 172 ? 21.158 -0.650 -44.921 1.00 73.56 172 ASP A C 1
ATOM 1337 O O . ASP A 1 172 ? 21.079 -1.653 -44.207 1.00 73.56 172 ASP A O 1
ATOM 1341 N N . LEU A 1 173 ? 20.243 0.319 -44.859 1.00 80.56 173 LEU A N 1
ATOM 1342 C CA . LEU A 1 173 ? 19.073 0.281 -43.986 1.00 80.56 173 LEU A CA 1
ATOM 1343 C C . LEU A 1 173 ? 17.812 -0.085 -44.768 1.00 80.56 173 LEU A C 1
ATOM 1345 O O . LEU A 1 173 ? 17.402 0.602 -45.701 1.00 80.56 173 LEU A O 1
ATOM 1349 N N . ASN A 1 174 ? 17.118 -1.120 -44.300 1.00 85.00 174 ASN A N 1
ATOM 1350 C CA . ASN A 1 174 ? 15.780 -1.452 -44.776 1.00 85.00 174 ASN A CA 1
ATOM 1351 C C . ASN A 1 174 ? 14.729 -0.679 -43.967 1.00 85.00 174 ASN A C 1
ATOM 1353 O O . ASN A 1 174 ? 14.427 -1.032 -42.826 1.00 85.00 174 ASN A O 1
ATOM 1357 N N . VAL A 1 175 ? 14.145 0.364 -44.561 1.00 87.38 175 VAL A N 1
ATOM 1358 C CA . VAL A 1 175 ? 13.132 1.208 -43.907 1.00 87.38 175 VAL A CA 1
ATOM 1359 C C . VAL A 1 175 ? 11.726 0.855 -44.395 1.00 87.38 175 VAL A C 1
ATOM 1361 O O . VAL A 1 175 ? 11.459 0.805 -45.593 1.00 87.38 175 VAL A O 1
ATOM 1364 N N . VAL A 1 176 ? 10.791 0.650 -43.459 1.00 90.12 176 VAL A N 1
ATOM 1365 C CA . VAL A 1 176 ? 9.371 0.409 -43.764 1.00 90.12 176 VAL A CA 1
ATOM 1366 C C . VAL A 1 176 ? 8.550 1.651 -43.434 1.00 90.12 176 VAL A C 1
ATOM 1368 O O . VAL A 1 176 ? 8.336 1.971 -42.266 1.00 90.12 176 VAL A O 1
ATOM 1371 N N . ILE A 1 177 ? 8.031 2.317 -44.464 1.00 88.94 177 ILE A N 1
ATOM 1372 C CA . ILE A 1 177 ? 7.151 3.482 -44.319 1.00 88.94 177 ILE A CA 1
ATOM 1373 C C . ILE A 1 177 ? 5.699 3.006 -44.333 1.00 88.94 177 ILE A C 1
ATOM 1375 O O . ILE A 1 177 ? 5.250 2.365 -45.282 1.00 88.94 177 ILE A O 1
ATOM 1379 N N . ARG A 1 178 ? 4.953 3.312 -43.270 1.00 89.75 178 ARG A N 1
ATOM 1380 C CA . ARG A 1 178 ? 3.525 2.978 -43.152 1.00 89.75 178 ARG A CA 1
ATOM 1381 C C . ARG A 1 178 ? 2.667 4.209 -43.430 1.00 89.75 178 ARG A C 1
ATOM 1383 O O . ARG A 1 178 ? 3.102 5.328 -43.184 1.00 89.75 178 ARG A O 1
ATOM 1390 N N . ASN A 1 179 ? 1.436 3.983 -43.889 1.00 87.56 179 ASN A N 1
ATOM 1391 C CA . ASN A 1 179 ? 0.421 5.021 -44.120 1.00 87.56 179 ASN A CA 1
ATOM 1392 C C . ASN A 1 179 ? 0.814 6.087 -45.161 1.00 87.56 179 ASN A C 1
ATOM 1394 O O . ASN A 1 179 ? 0.371 7.230 -45.072 1.00 87.56 179 ASN A O 1
ATOM 1398 N N . LEU A 1 180 ? 1.634 5.727 -46.154 1.00 87.44 180 LEU A N 1
ATOM 1399 C CA . LEU A 1 180 ? 1.944 6.626 -47.264 1.00 87.44 180 LEU A CA 1
ATOM 1400 C C . LEU A 1 180 ? 0.749 6.670 -48.242 1.00 87.44 180 LEU A C 1
ATOM 1402 O O . LEU A 1 180 ? 0.403 5.620 -48.800 1.00 87.44 180 LEU A O 1
ATOM 1406 N N . PRO A 1 181 ? 0.126 7.844 -48.473 1.00 86.06 181 PRO A N 1
ATOM 1407 C CA . PRO A 1 181 ? -1.106 7.954 -49.253 1.00 86.06 181 PRO A CA 1
ATOM 1408 C C . PRO A 1 181 ? -0.909 7.502 -50.702 1.00 86.06 181 PRO A C 1
ATOM 1410 O O . PRO A 1 181 ? 0.122 7.796 -51.315 1.00 86.06 181 PRO A O 1
ATOM 1413 N N . GLU A 1 182 ? -1.915 6.806 -51.234 1.00 85.69 182 GLU A N 1
ATOM 1414 C CA . GLU A 1 182 ? -1.933 6.242 -52.587 1.00 85.69 182 GLU A CA 1
ATOM 1415 C C . GLU A 1 182 ? -2.578 7.205 -53.580 1.00 85.69 182 GLU A C 1
ATOM 1417 O O . GLU A 1 182 ? -3.621 7.801 -53.317 1.00 85.69 182 GLU A O 1
ATOM 1422 N N . SER A 1 183 ? -1.940 7.383 -54.732 1.00 85.94 183 SER A N 1
ATOM 1423 C CA . SER A 1 183 ? -2.458 8.176 -55.847 1.00 85.94 183 SER A CA 1
ATOM 1424 C C . SER A 1 183 ? -2.267 7.403 -57.154 1.00 85.94 183 SER A C 1
ATOM 1426 O O . SER A 1 183 ? -1.243 6.749 -57.347 1.00 85.94 183 SER A O 1
ATOM 1428 N N . GLN A 1 184 ? -3.248 7.454 -58.060 1.00 82.00 184 GLN A N 1
ATOM 1429 C CA . GLN A 1 184 ? -3.140 6.778 -59.357 1.00 82.00 184 GLN A CA 1
ATOM 1430 C C . GLN A 1 184 ? -2.002 7.395 -60.185 1.00 82.00 184 GLN A C 1
ATOM 1432 O O . GLN A 1 184 ? -1.926 8.614 -60.320 1.00 82.00 184 GLN A O 1
ATOM 1437 N N . GLY A 1 185 ? -1.107 6.552 -60.713 1.00 81.88 185 GLY A N 1
ATOM 1438 C CA . GLY A 1 185 ? 0.049 6.990 -61.506 1.00 81.88 185 GLY A CA 1
ATOM 1439 C C . GLY A 1 185 ? 1.189 7.622 -60.697 1.00 81.88 185 GLY A C 1
ATOM 1440 O O . GLY A 1 185 ? 2.009 8.343 -61.260 1.00 81.88 185 GLY A O 1
ATOM 1441 N N . GLU A 1 186 ? 1.250 7.400 -59.381 1.00 83.62 186 GLU A N 1
ATOM 1442 C CA . GLU A 1 186 ? 2.312 7.970 -58.552 1.00 83.62 186 GLU A CA 1
ATOM 1443 C C . GLU A 1 186 ? 3.689 7.345 -58.816 1.00 83.62 186 GLU A C 1
ATOM 1445 O O . GLU A 1 186 ? 3.841 6.128 -58.926 1.00 83.62 186 GLU A O 1
ATOM 1450 N N . ASN A 1 187 ? 4.723 8.185 -58.815 1.00 90.69 187 ASN A N 1
ATOM 1451 C CA . ASN A 1 187 ? 6.101 7.730 -58.688 1.00 90.69 187 ASN A CA 1
ATOM 1452 C C . ASN A 1 187 ? 6.443 7.623 -57.188 1.00 90.69 187 ASN A C 1
ATOM 1454 O O . ASN A 1 187 ? 6.631 8.635 -56.505 1.00 90.69 187 ASN A O 1
ATOM 1458 N N . ILE A 1 188 ? 6.458 6.391 -56.670 1.00 89.56 188 ILE A N 1
ATOM 1459 C CA . ILE A 1 188 ? 6.662 6.093 -55.242 1.00 89.56 188 ILE A CA 1
ATOM 1460 C C . ILE A 1 188 ? 8.048 6.557 -54.782 1.00 89.56 188 ILE A C 1
ATOM 1462 O O . ILE A 1 188 ? 8.170 7.121 -53.696 1.00 89.56 188 ILE A O 1
ATOM 1466 N N . GLU A 1 189 ? 9.073 6.374 -55.613 1.00 91.19 189 GLU A N 1
ATOM 1467 C CA . GLU A 1 189 ? 10.442 6.791 -55.311 1.00 91.19 189 GLU A CA 1
ATOM 1468 C C . GLU A 1 189 ? 10.512 8.304 -55.092 1.00 91.19 189 GLU A C 1
ATOM 1470 O O . GLU A 1 189 ? 10.997 8.750 -54.058 1.00 91.19 189 GLU A O 1
ATOM 1475 N N . ASN A 1 190 ? 9.889 9.099 -55.968 1.00 91.19 190 ASN A N 1
ATOM 1476 C CA . ASN A 1 190 ? 9.827 10.554 -55.797 1.00 91.19 190 ASN A CA 1
ATOM 1477 C C . ASN A 1 190 ? 9.121 10.972 -54.496 1.00 91.19 190 ASN A C 1
ATOM 1479 O O . ASN A 1 190 ? 9.545 11.932 -53.848 1.00 91.19 190 ASN A O 1
ATOM 1483 N N . LYS A 1 191 ? 8.054 10.268 -54.089 1.00 91.38 191 LYS A N 1
ATOM 1484 C CA . LYS A 1 191 ? 7.361 10.538 -52.815 1.00 91.38 191 LYS A CA 1
ATOM 1485 C C . LYS A 1 191 ? 8.241 10.210 -51.609 1.00 91.38 191 LYS A C 1
ATOM 1487 O O . LYS A 1 191 ? 8.276 10.992 -50.660 1.00 91.38 191 LYS A O 1
ATOM 1492 N N . VAL A 1 192 ? 8.948 9.082 -51.643 1.00 92.69 192 VAL A N 1
ATOM 1493 C CA . VAL A 1 192 ? 9.866 8.677 -50.571 1.00 92.69 192 VAL A CA 1
ATOM 1494 C C . VAL A 1 192 ? 11.054 9.637 -50.501 1.00 92.69 192 VAL A C 1
ATOM 1496 O O . VAL A 1 192 ? 11.312 10.190 -49.435 1.00 92.69 192 VAL A O 1
ATOM 1499 N N . SER A 1 193 ? 11.684 9.961 -51.629 1.00 91.75 193 SER A N 1
ATOM 1500 C CA . SER A 1 193 ? 12.759 10.956 -51.709 1.00 91.75 193 SER A CA 1
ATOM 1501 C C . SER A 1 193 ? 12.322 12.318 -51.174 1.00 91.75 193 SER A C 1
ATOM 1503 O O . SER A 1 193 ? 13.034 12.930 -50.381 1.00 91.75 193 SER A O 1
ATOM 1505 N N . ALA A 1 194 ? 11.113 12.779 -51.516 1.00 91.06 194 ALA A N 1
ATOM 1506 C CA . ALA A 1 194 ? 10.564 14.015 -50.965 1.00 91.06 194 ALA A CA 1
ATOM 1507 C C . ALA A 1 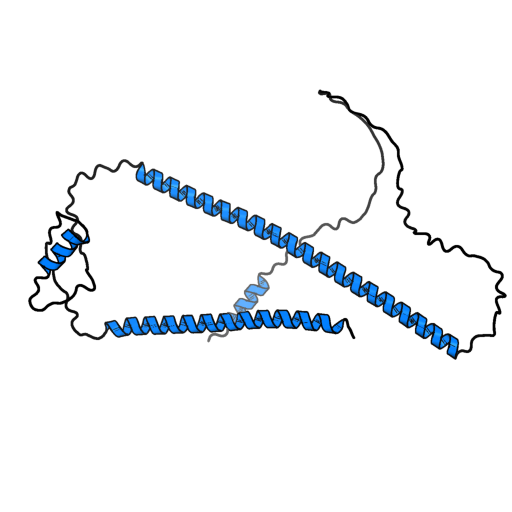194 ? 10.346 13.941 -49.444 1.00 91.06 194 ALA A C 1
ATOM 1509 O O . ALA A 1 194 ? 10.564 14.937 -48.757 1.00 91.06 194 ALA A O 1
ATOM 1510 N N . LEU A 1 195 ? 9.942 12.789 -48.904 1.00 92.62 195 LEU A N 1
ATOM 1511 C CA . LEU A 1 195 ? 9.744 12.596 -47.467 1.00 92.62 195 LEU A CA 1
ATOM 1512 C C . LEU A 1 195 ? 11.071 12.647 -46.696 1.00 92.62 195 LEU A C 1
ATOM 1514 O O . LEU A 1 195 ? 11.148 13.320 -45.669 1.00 92.62 195 LEU A O 1
ATOM 1518 N N . PHE A 1 196 ? 12.126 12.012 -47.204 1.00 92.69 196 PHE A N 1
ATOM 1519 C CA . PHE A 1 196 ? 13.453 12.071 -46.582 1.00 92.69 196 PHE A CA 1
ATOM 1520 C C . PHE A 1 196 ? 14.099 13.452 -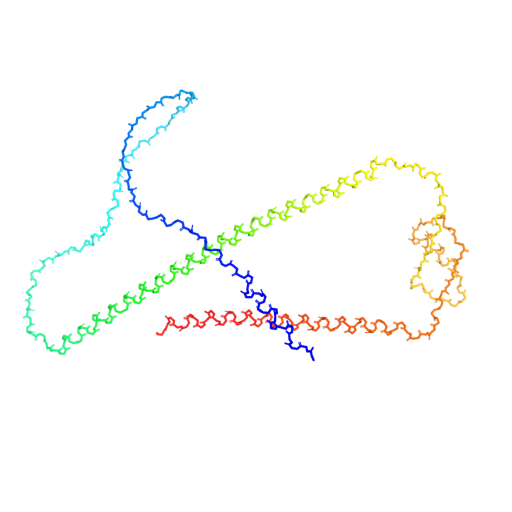46.731 1.00 92.69 196 PHE A C 1
ATOM 1522 O O . PHE A 1 196 ? 14.610 14.002 -45.754 1.00 92.69 196 PHE A O 1
ATOM 1529 N N . LEU A 1 197 ? 13.999 14.062 -47.914 1.00 92.50 197 LEU A N 1
ATOM 1530 C CA . LEU A 1 197 ? 14.601 15.364 -48.183 1.00 92.50 197 LEU A CA 1
ATOM 1531 C C . LEU A 1 197 ? 13.869 16.504 -47.463 1.00 92.50 197 LEU A C 1
ATOM 1533 O O . LEU A 1 197 ? 14.499 17.318 -46.797 1.00 92.50 197 LEU A O 1
ATOM 1537 N N . LYS A 1 198 ? 12.539 16.586 -47.589 1.00 90.88 198 LYS A N 1
ATOM 1538 C CA . LYS A 1 198 ? 11.748 17.698 -47.030 1.00 90.88 198 LYS A CA 1
ATOM 1539 C C . LYS A 1 198 ? 11.255 17.424 -45.615 1.00 90.88 198 LYS A C 1
ATOM 1541 O O . LYS A 1 198 ? 11.223 18.344 -44.805 1.00 90.88 198 LYS A O 1
ATOM 1546 N N . GLY A 1 199 ? 10.849 16.189 -45.326 1.00 90.50 199 GLY A N 1
ATOM 1547 C CA . GLY A 1 199 ? 10.321 15.812 -44.014 1.00 90.50 199 GLY A CA 1
ATOM 1548 C C . GLY A 1 199 ? 11.427 15.635 -42.979 1.00 90.50 199 GLY A C 1
ATOM 1549 O O . GLY A 1 199 ? 11.368 16.239 -41.912 1.00 90.50 199 GLY A O 1
ATOM 1550 N N . LEU A 1 200 ? 12.450 14.842 -43.311 1.00 90.12 200 LEU A N 1
ATOM 1551 C CA . LEU A 1 200 ? 13.537 14.495 -42.385 1.00 90.12 200 LEU A CA 1
ATOM 1552 C C . LEU A 1 200 ? 14.811 15.335 -42.563 1.00 90.12 200 LEU A C 1
ATOM 1554 O O . LEU A 1 200 ? 15.696 15.255 -41.717 1.00 90.12 200 LEU A O 1
ATOM 1558 N N . LYS A 1 201 ? 14.896 16.167 -43.613 1.00 92.44 201 LYS A N 1
ATOM 1559 C CA . LYS A 1 201 ? 16.066 17.011 -43.929 1.00 92.44 201 LYS A CA 1
ATOM 1560 C C . LYS A 1 201 ? 17.360 16.210 -44.120 1.00 92.44 201 LYS A C 1
ATOM 1562 O O . LYS A 1 201 ? 18.426 16.651 -43.700 1.00 92.44 201 LYS A O 1
ATOM 1567 N N . LEU A 1 202 ? 17.266 15.048 -44.765 1.00 87.81 202 LEU A N 1
ATOM 1568 C CA . LEU A 1 202 ? 18.406 14.184 -45.085 1.00 87.81 202 LEU A CA 1
ATOM 1569 C C . LEU A 1 202 ? 18.753 14.322 -46.584 1.00 87.81 202 LEU A C 1
ATOM 1571 O O . LEU A 1 202 ? 18.061 13.727 -47.411 1.00 87.81 202 LEU A O 1
ATOM 1575 N N . PRO A 1 203 ? 19.768 15.128 -46.963 1.00 79.50 203 PRO A N 1
ATOM 1576 C CA . PRO A 1 203 ? 20.004 15.510 -48.361 1.00 79.50 203 PRO A CA 1
ATOM 1577 C C . PRO A 1 203 ? 20.726 14.462 -49.222 1.00 79.50 203 PRO A C 1
ATOM 1579 O O . PRO A 1 203 ? 20.637 14.542 -50.442 1.00 79.50 203 PRO A O 1
ATOM 1582 N N . ASN A 1 204 ? 21.384 13.469 -48.617 1.00 84.81 204 ASN A N 1
ATOM 1583 C CA . ASN A 1 204 ? 22.255 12.515 -49.319 1.00 84.81 204 ASN A CA 1
ATOM 1584 C C . ASN A 1 204 ? 21.798 11.060 -49.121 1.00 84.81 204 ASN A C 1
ATOM 1586 O O . ASN A 1 204 ? 22.599 10.186 -48.806 1.00 84.81 204 ASN A O 1
ATOM 1590 N N . VAL A 1 205 ? 20.493 10.802 -49.235 1.00 85.00 205 VAL A N 1
ATOM 1591 C CA . VAL A 1 205 ? 19.950 9.438 -49.143 1.00 85.00 205 VAL A CA 1
ATOM 1592 C C . VAL A 1 205 ? 19.817 8.861 -50.548 1.00 85.00 205 VAL A C 1
ATOM 1594 O O . VAL A 1 205 ? 19.046 9.374 -51.358 1.00 85.00 205 VAL A O 1
ATOM 1597 N N . HIS A 1 206 ? 20.552 7.785 -50.825 1.00 86.00 206 HIS A N 1
ATOM 1598 C CA . HIS A 1 206 ? 20.412 7.006 -52.051 1.00 86.00 206 HIS A CA 1
ATOM 1599 C C . HIS A 1 206 ? 19.527 5.788 -51.794 1.00 86.00 206 HIS A C 1
ATOM 1601 O O . HIS A 1 206 ? 19.762 5.021 -50.863 1.00 86.00 206 HIS A O 1
ATOM 1607 N N . PHE A 1 207 ? 18.501 5.609 -52.622 1.00 87.75 207 PHE A N 1
ATOM 1608 C CA . PHE A 1 207 ? 17.602 4.465 -52.528 1.00 87.75 207 PHE A CA 1
ATOM 1609 C C . PHE A 1 207 ? 18.018 3.416 -53.557 1.00 87.75 207 PHE A C 1
ATOM 1611 O O . PHE A 1 207 ? 18.028 3.689 -54.753 1.00 87.75 207 PHE A O 1
ATOM 1618 N N . SER A 1 208 ? 18.358 2.212 -53.099 1.00 87.38 208 SER A N 1
ATOM 1619 C CA . SER A 1 208 ? 18.693 1.087 -53.982 1.00 87.38 208 SER A CA 1
ATOM 1620 C C . SER A 1 208 ? 17.449 0.475 -54.630 1.00 87.38 208 SER A C 1
ATOM 1622 O O . SER A 1 208 ? 17.475 0.066 -55.788 1.00 87.38 208 SER A O 1
ATOM 1624 N N . SER A 1 209 ? 16.339 0.417 -53.892 1.00 89.12 209 SER A N 1
ATOM 1625 C CA . SER A 1 209 ? 15.032 0.030 -54.416 1.00 89.12 209 SER A CA 1
ATOM 1626 C C . SER A 1 209 ? 13.911 0.573 -53.535 1.00 89.12 209 SER A C 1
ATOM 1628 O O . SER A 1 209 ? 14.027 0.626 -52.310 1.00 89.12 209 SER A O 1
ATOM 1630 N N . VAL A 1 210 ? 12.795 0.951 -54.156 1.00 89.69 210 VAL A N 1
ATOM 1631 C CA . VAL A 1 210 ? 11.577 1.352 -53.449 1.00 89.69 210 VAL A CA 1
ATOM 1632 C C . VAL A 1 210 ? 10.417 0.566 -54.034 1.00 89.69 210 VAL A C 1
ATOM 1634 O O . VAL A 1 210 ? 10.053 0.736 -55.193 1.00 89.69 210 VAL A O 1
ATOM 1637 N N . THR A 1 211 ? 9.823 -0.313 -53.230 1.00 88.62 211 THR A N 1
ATOM 1638 C CA . THR A 1 211 ? 8.657 -1.097 -53.643 1.00 88.62 211 THR A CA 1
ATOM 1639 C C . THR A 1 211 ? 7.514 -0.882 -52.668 1.00 88.62 211 THR A C 1
ATOM 1641 O O . THR A 1 211 ? 7.671 -0.957 -51.448 1.00 88.62 211 THR A O 1
ATOM 1644 N N . ARG A 1 212 ? 6.322 -0.617 -53.204 1.00 86.12 212 ARG A N 1
ATOM 1645 C CA . ARG A 1 212 ? 5.098 -0.626 -52.407 1.00 86.12 212 ARG A CA 1
ATOM 1646 C C . ARG A 1 212 ? 4.633 -2.073 -52.315 1.00 86.12 212 ARG A C 1
ATOM 1648 O O . ARG A 1 212 ? 4.180 -2.648 -53.301 1.00 86.12 212 ARG A O 1
ATOM 1655 N N . LYS A 1 213 ? 4.727 -2.668 -51.124 1.00 84.69 213 LYS A N 1
ATOM 1656 C CA . LYS A 1 213 ? 4.009 -3.914 -50.835 1.00 84.69 213 LYS A CA 1
ATOM 1657 C C . LYS A 1 213 ? 2.525 -3.581 -50.757 1.00 84.69 213 LYS A C 1
ATOM 1659 O O . LYS A 1 213 ? 2.035 -3.210 -49.694 1.00 84.69 213 LYS A O 1
ATOM 1664 N N . GLN A 1 214 ? 1.830 -3.681 -51.890 1.00 67.38 214 GLN A N 1
ATOM 1665 C CA . GLN A 1 214 ? 0.374 -3.712 -51.886 1.00 67.38 214 GLN A CA 1
ATOM 1666 C C . GLN A 1 214 ? -0.039 -4.867 -50.981 1.00 67.38 214 GLN A C 1
ATOM 1668 O O . GLN A 1 214 ? 0.445 -5.994 -51.127 1.00 67.38 214 GLN A O 1
ATOM 1673 N N . SER A 1 215 ? -0.877 -4.573 -49.994 1.00 55.78 215 SER A N 1
ATOM 1674 C CA . SER A 1 215 ? -1.555 -5.613 -49.245 1.00 55.78 215 SER A CA 1
ATOM 1675 C C . SER A 1 215 ? -2.380 -6.399 -50.253 1.00 55.78 215 SER A C 1
ATOM 1677 O O . SER A 1 215 ? -3.450 -5.951 -50.655 1.00 55.78 215 SER A O 1
ATOM 1679 N N . ALA A 1 216 ? -1.874 -7.555 -50.686 1.00 49.09 216 ALA A N 1
ATOM 1680 C CA . ALA A 1 216 ? -2.742 -8.583 -51.224 1.00 49.09 216 ALA A CA 1
ATOM 1681 C C . ALA A 1 216 ? -3.868 -8.750 -50.203 1.00 49.09 216 ALA A C 1
ATOM 1683 O O . ALA A 1 216 ? -3.594 -8.904 -49.007 1.00 49.09 216 ALA A O 1
ATOM 1684 N N . ASP A 1 217 ? -5.097 -8.625 -50.682 1.00 47.81 217 ASP A N 1
ATOM 1685 C CA . ASP A 1 217 ? -6.348 -8.598 -49.934 1.00 47.81 217 ASP A CA 1
ATOM 1686 C C . ASP A 1 217 ? -6.642 -9.970 -49.288 1.00 47.81 217 ASP A C 1
ATOM 1688 O O . ASP A 1 217 ? -7.636 -10.636 -49.546 1.00 47.81 217 ASP A O 1
ATOM 1692 N N . ASN A 1 218 ? -5.709 -10.457 -48.468 1.00 41.09 218 ASN A N 1
ATOM 1693 C CA . ASN A 1 218 ? -5.776 -11.722 -47.759 1.00 41.09 218 ASN A CA 1
ATOM 1694 C C . ASN A 1 218 ? -6.088 -11.421 -46.293 1.00 41.09 218 ASN A C 1
ATOM 1696 O O . ASN A 1 218 ? -5.202 -11.164 -45.473 1.00 41.09 218 ASN A O 1
ATOM 1700 N N . GLY A 1 219 ? -7.388 -11.466 -45.984 1.00 47.72 219 GLY A N 1
ATOM 1701 C CA . GLY A 1 219 ? -8.059 -11.179 -44.710 1.00 47.72 219 GLY A CA 1
ATOM 1702 C C . GLY A 1 219 ? -7.645 -11.992 -43.471 1.00 47.72 219 GLY A C 1
ATOM 1703 O O . GLY A 1 219 ? -8.495 -12.379 -42.669 1.00 47.72 219 GLY A O 1
ATOM 1704 N N . ASN A 1 220 ? -6.351 -12.222 -43.246 1.00 48.88 220 ASN A N 1
ATOM 1705 C CA . ASN A 1 220 ? -5.822 -12.863 -42.038 1.00 48.88 220 ASN A CA 1
ATOM 1706 C C . ASN A 1 220 ? -5.219 -11.876 -41.018 1.00 48.88 220 ASN A C 1
ATOM 1708 O O . ASN A 1 220 ? -5.065 -12.238 -39.850 1.00 48.88 220 ASN A O 1
ATOM 1712 N N . GLY A 1 221 ? -4.941 -10.623 -41.402 1.00 46.53 221 GLY A N 1
ATOM 1713 C CA . GLY A 1 221 ? -4.455 -9.582 -40.478 1.00 46.53 221 GLY A CA 1
ATOM 1714 C C . GLY A 1 221 ? -5.499 -9.155 -39.436 1.00 46.53 221 GLY A C 1
ATOM 1715 O O . GLY A 1 221 ? -5.180 -8.996 -38.255 1.00 46.53 221 GLY A O 1
ATOM 1716 N N . ASN A 1 222 ? -6.773 -9.090 -39.835 1.00 51.03 222 ASN A N 1
ATOM 1717 C CA . ASN A 1 222 ? -7.870 -8.670 -38.957 1.00 51.03 222 ASN A CA 1
ATOM 1718 C C . ASN A 1 222 ? -8.162 -9.663 -37.821 1.00 51.03 222 ASN A C 1
ATOM 1720 O O . ASN A 1 222 ? -8.624 -9.250 -36.759 1.00 51.03 222 ASN A O 1
ATOM 1724 N N . LYS A 1 223 ? -7.827 -10.951 -37.984 1.00 54.69 223 LYS A N 1
ATOM 1725 C CA . LYS A 1 223 ? -8.052 -11.978 -36.950 1.00 54.69 223 LYS A CA 1
ATOM 1726 C C . LYS A 1 223 ? -7.096 -11.851 -35.762 1.00 54.69 223 LYS A C 1
ATOM 1728 O O . LYS A 1 223 ? -7.485 -12.124 -34.631 1.00 54.69 223 LYS A O 1
ATOM 1733 N N . LYS A 1 224 ? -5.847 -11.417 -35.980 1.00 57.97 224 LYS A N 1
ATOM 1734 C CA . LYS A 1 224 ? -4.890 -11.206 -34.874 1.00 57.97 224 LYS A CA 1
ATOM 1735 C C . LYS A 1 224 ? -5.212 -9.939 -34.084 1.00 57.97 224 LYS A C 1
ATOM 1737 O O . LYS A 1 224 ? -5.132 -9.957 -32.857 1.00 57.97 224 LYS A O 1
ATOM 1742 N N . VAL A 1 225 ? -5.633 -8.875 -34.769 1.00 61.62 225 VAL A N 1
ATOM 1743 C CA . VAL A 1 225 ? -6.055 -7.621 -34.126 1.00 61.62 225 VAL A CA 1
ATOM 1744 C C . VAL A 1 225 ? -7.369 -7.816 -33.362 1.00 61.62 225 VAL A C 1
ATOM 1746 O O . VAL A 1 225 ? -7.476 -7.373 -32.219 1.00 61.62 225 VAL A O 1
ATOM 1749 N N . SER A 1 226 ? -8.336 -8.563 -33.910 1.00 64.81 226 SER A N 1
ATOM 1750 C CA . SER A 1 226 ? -9.565 -8.908 -33.181 1.00 64.81 226 SER A CA 1
ATOM 1751 C C . SER A 1 226 ? -9.293 -9.812 -31.972 1.00 64.81 226 SER A C 1
ATOM 1753 O O . SER A 1 226 ? -9.882 -9.609 -30.907 1.00 64.81 226 SER A O 1
ATOM 1755 N N . LEU A 1 227 ? -8.352 -10.759 -32.083 1.00 69.75 227 LEU A N 1
ATOM 1756 C CA . LEU A 1 227 ? -7.956 -11.622 -30.970 1.00 69.75 227 LEU A CA 1
ATOM 1757 C C . LEU A 1 227 ? -7.289 -10.821 -29.843 1.00 69.75 227 LEU A C 1
ATOM 1759 O O . LEU A 1 227 ? -7.652 -11.002 -28.680 1.00 69.75 227 LEU A O 1
ATOM 1763 N N . LEU A 1 228 ? -6.372 -9.903 -30.165 1.00 72.69 228 LEU A N 1
ATOM 1764 C CA . LEU A 1 228 ? -5.753 -9.009 -29.179 1.00 72.69 228 LEU A CA 1
ATOM 1765 C C . LEU A 1 228 ? -6.791 -8.107 -28.504 1.00 72.69 228 LEU A C 1
ATOM 1767 O O . LEU A 1 228 ? -6.827 -8.046 -27.276 1.00 72.69 228 LEU A O 1
ATOM 1771 N N . ASN A 1 229 ? -7.701 -7.505 -29.273 1.00 72.44 229 ASN A N 1
ATOM 1772 C CA . ASN A 1 229 ? -8.768 -6.667 -28.724 1.00 72.44 229 ASN A CA 1
ATOM 1773 C C . ASN A 1 229 ? -9.722 -7.461 -27.814 1.00 72.44 229 ASN A C 1
ATOM 1775 O O . ASN A 1 229 ? -10.109 -6.970 -26.753 1.00 72.44 229 ASN A O 1
ATOM 1779 N N . SER A 1 230 ? -10.041 -8.715 -28.153 1.00 80.62 230 SER A N 1
ATOM 1780 C CA . SER A 1 230 ? -10.858 -9.582 -27.291 1.00 80.62 230 SER A CA 1
ATOM 1781 C C . SER A 1 230 ? -10.158 -9.962 -25.978 1.00 80.62 230 SER A C 1
ATOM 1783 O O . SER A 1 230 ? -10.797 -9.979 -24.924 1.00 80.62 230 SER A O 1
ATOM 1785 N N . LYS A 1 231 ? -8.839 -10.216 -26.003 1.00 85.62 231 LYS A N 1
ATOM 1786 C CA . LYS A 1 231 ? -8.043 -10.485 -24.794 1.00 85.62 231 LYS A CA 1
ATOM 1787 C C . LYS A 1 231 ? -7.957 -9.246 -23.902 1.00 85.62 231 LYS A C 1
ATOM 1789 O O . LYS A 1 231 ? -8.163 -9.346 -22.695 1.00 85.62 231 LYS A O 1
ATOM 1794 N N . LEU A 1 232 ? -7.740 -8.076 -24.496 1.00 85.12 232 LEU A N 1
ATOM 1795 C CA . LEU A 1 232 ? -7.633 -6.809 -23.771 1.00 85.12 232 LEU A CA 1
ATOM 1796 C C . LEU A 1 232 ? -8.973 -6.409 -23.126 1.00 85.12 232 LEU A C 1
ATOM 1798 O O . LEU A 1 232 ? -9.004 -5.915 -21.998 1.00 85.12 232 LEU A O 1
ATOM 1802 N N . LEU A 1 233 ? -10.097 -6.722 -23.782 1.00 86.00 233 LEU A N 1
ATOM 1803 C CA . LEU A 1 233 ? -11.435 -6.547 -23.214 1.00 86.00 233 LEU A CA 1
ATOM 1804 C C . LEU A 1 233 ? -11.694 -7.480 -22.016 1.00 86.00 233 LEU A C 1
ATOM 1806 O O . LEU A 1 233 ? -12.293 -7.050 -21.029 1.00 86.00 233 LEU A O 1
ATOM 1810 N N . LYS A 1 234 ? -11.215 -8.734 -22.062 1.00 87.44 234 LYS A N 1
ATOM 1811 C CA . LYS A 1 234 ? -11.303 -9.671 -20.925 1.00 87.44 234 LYS A CA 1
ATOM 1812 C C . LYS A 1 234 ? -10.499 -9.180 -19.718 1.00 87.44 234 LYS A C 1
ATOM 1814 O O . LYS A 1 234 ? -11.024 -9.197 -18.610 1.00 87.44 234 LYS A O 1
ATOM 1819 N N . ILE A 1 235 ? -9.284 -8.669 -19.937 1.00 85.56 235 ILE A N 1
ATOM 1820 C CA . ILE A 1 235 ? -8.441 -8.097 -18.871 1.00 85.56 235 ILE A CA 1
ATOM 1821 C C . ILE A 1 235 ? -9.120 -6.879 -18.230 1.00 85.56 235 ILE A C 1
ATOM 1823 O O . ILE A 1 235 ? -9.177 -6.776 -17.007 1.00 85.56 235 ILE A O 1
ATOM 1827 N N . ARG A 1 236 ? -9.707 -5.984 -19.037 1.00 86.81 236 ARG A N 1
ATOM 1828 C CA . ARG A 1 236 ? -10.454 -4.823 -18.524 1.00 86.81 236 ARG A CA 1
ATOM 1829 C C . ARG A 1 236 ? -11.666 -5.221 -17.682 1.00 86.81 236 ARG A C 1
ATOM 1831 O O . ARG A 1 236 ? -11.885 -4.628 -16.628 1.00 86.81 236 ARG A O 1
ATOM 1838 N N . LYS A 1 237 ? -12.438 -6.225 -18.116 1.00 87.38 237 LYS A N 1
ATOM 1839 C CA . LYS A 1 237 ? -13.568 -6.750 -17.331 1.00 87.38 237 LYS A CA 1
ATOM 1840 C C . LYS A 1 237 ? -13.102 -7.361 -16.013 1.00 87.38 237 LYS A C 1
ATOM 1842 O O . LYS A 1 237 ? -13.696 -7.062 -14.982 1.00 87.38 237 LYS A O 1
ATOM 1847 N N . TRP A 1 238 ? -12.022 -8.144 -16.046 1.00 89.38 238 TRP A N 1
ATOM 1848 C CA . TRP A 1 238 ? -11.436 -8.734 -14.845 1.00 89.38 238 TRP A CA 1
ATOM 1849 C C . TRP A 1 238 ? -11.008 -7.651 -13.849 1.00 89.38 238 TRP A C 1
ATOM 1851 O O . TRP A 1 238 ? -11.521 -7.638 -12.739 1.00 89.38 238 TRP A O 1
ATOM 1861 N N . LEU A 1 239 ? -10.212 -6.661 -14.274 1.00 81.62 239 LEU A N 1
ATOM 1862 C CA . LEU A 1 239 ? -9.785 -5.539 -13.423 1.00 81.62 239 LEU A CA 1
ATOM 1863 C C . LEU A 1 239 ? -10.961 -4.764 -12.809 1.00 81.62 239 LEU A C 1
ATOM 1865 O O . LEU A 1 239 ? -10.904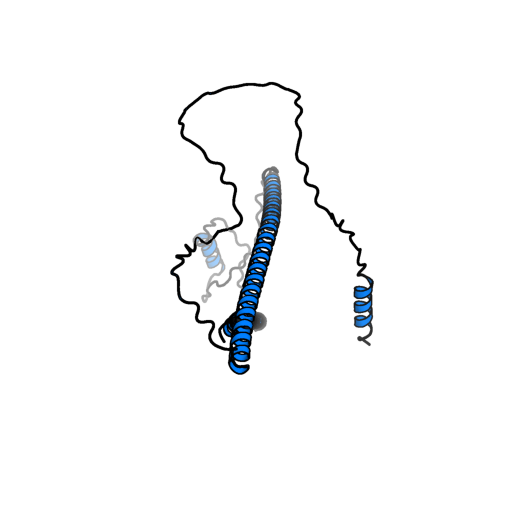 -4.359 -11.649 1.00 81.62 239 LEU A O 1
ATOM 1869 N N . CYS A 1 240 ? -12.039 -4.557 -13.568 1.00 83.75 240 CYS A N 1
ATOM 1870 C CA . CYS A 1 240 ? -13.234 -3.879 -13.067 1.00 83.75 240 CYS A CA 1
ATOM 1871 C C . CYS A 1 240 ? -13.943 -4.706 -11.980 1.00 83.75 240 CYS A C 1
ATOM 1873 O O . CYS A 1 240 ? -14.391 -4.162 -10.970 1.00 83.75 240 CYS A O 1
ATOM 1875 N N . GLN A 1 241 ? -13.987 -6.029 -12.148 1.00 84.19 241 GLN A N 1
ATOM 1876 C CA . GLN A 1 241 ? -14.578 -6.947 -11.181 1.00 84.19 241 GLN A CA 1
ATOM 1877 C C . GLN A 1 241 ? -13.737 -7.046 -9.902 1.00 84.19 241 GLN A C 1
ATOM 1879 O O . GLN A 1 241 ? -14.299 -6.971 -8.810 1.00 84.19 241 GLN A O 1
ATOM 1884 N N . THR A 1 242 ? -12.405 -7.099 -10.011 1.00 78.00 242 THR A N 1
ATOM 1885 C CA . THR A 1 242 ? -11.501 -7.077 -8.849 1.00 78.00 242 THR A CA 1
ATOM 1886 C C . THR A 1 242 ? -11.646 -5.776 -8.063 1.00 78.00 242 THR A C 1
ATOM 1888 O O . THR A 1 242 ? -11.751 -5.800 -6.841 1.00 78.00 242 THR A O 1
ATOM 1891 N N . ARG A 1 243 ? -11.760 -4.635 -8.756 1.00 81.75 243 ARG A N 1
ATOM 1892 C CA . ARG A 1 243 ? -11.958 -3.329 -8.111 1.00 81.75 243 ARG A CA 1
ATOM 1893 C C . ARG A 1 243 ? -13.275 -3.252 -7.333 1.00 81.75 243 ARG A C 1
ATOM 1895 O O . ARG A 1 243 ? -13.301 -2.672 -6.254 1.00 81.75 243 ARG A O 1
ATOM 1902 N N . LYS A 1 244 ? -14.339 -3.878 -7.849 1.00 82.12 244 LYS A N 1
ATOM 1903 C CA . LYS A 1 244 ? -15.647 -3.965 -7.179 1.00 82.12 244 LYS A CA 1
ATOM 1904 C C . LYS A 1 244 ? -15.608 -4.855 -5.928 1.00 82.12 244 LYS A C 1
ATOM 1906 O O . LYS A 1 244 ? -16.295 -4.579 -4.950 1.00 82.12 244 LYS A O 1
ATOM 1911 N N . ILE A 1 245 ? -14.792 -5.909 -5.943 1.00 79.00 245 ILE A N 1
ATOM 1912 C CA . ILE A 1 245 ? -14.568 -6.765 -4.769 1.00 79.00 245 ILE A CA 1
ATOM 1913 C C . ILE A 1 245 ? -13.789 -5.997 -3.695 1.00 79.00 245 ILE A C 1
ATOM 1915 O O . ILE A 1 245 ? -14.195 -6.009 -2.536 1.00 79.00 245 ILE A O 1
ATOM 1919 N N . CYS A 1 246 ? -12.735 -5.267 -4.073 1.00 74.06 246 CYS A N 1
ATOM 1920 C CA . CYS A 1 246 ? -11.977 -4.433 -3.136 1.00 74.06 246 CYS A CA 1
ATOM 1921 C C . CYS A 1 246 ? -12.850 -3.346 -2.489 1.00 74.06 246 CYS A C 1
ATOM 1923 O O . CYS A 1 246 ? -12.823 -3.203 -1.272 1.00 74.06 246 CYS A O 1
ATOM 1925 N N . SER A 1 247 ? -13.695 -2.651 -3.262 1.00 74.81 247 SER A N 1
ATOM 1926 C CA . SER A 1 247 ? -14.605 -1.645 -2.694 1.00 74.81 247 SER A CA 1
ATOM 1927 C C . SER A 1 247 ? -15.624 -2.246 -1.723 1.00 74.81 247 SER A C 1
ATOM 1929 O O . SER A 1 247 ? -15.950 -1.629 -0.714 1.00 74.81 247 SER A O 1
ATOM 1931 N N . ASN A 1 248 ? -16.110 -3.462 -1.995 1.00 73.12 248 ASN A N 1
ATOM 1932 C CA . ASN A 1 248 ? -17.032 -4.150 -1.090 1.00 73.12 248 ASN A CA 1
ATOM 1933 C C . ASN A 1 248 ? -16.343 -4.590 0.210 1.00 73.12 248 ASN A C 1
ATOM 1935 O O . ASN A 1 248 ? -16.959 -4.514 1.270 1.00 73.12 248 ASN A O 1
ATOM 1939 N N . LEU A 1 249 ? -15.077 -5.015 0.148 1.00 70.19 249 LEU A N 1
ATOM 1940 C CA . LEU A 1 249 ? -14.286 -5.346 1.337 1.00 70.19 249 LEU A CA 1
ATOM 1941 C C . LEU A 1 249 ? -14.051 -4.11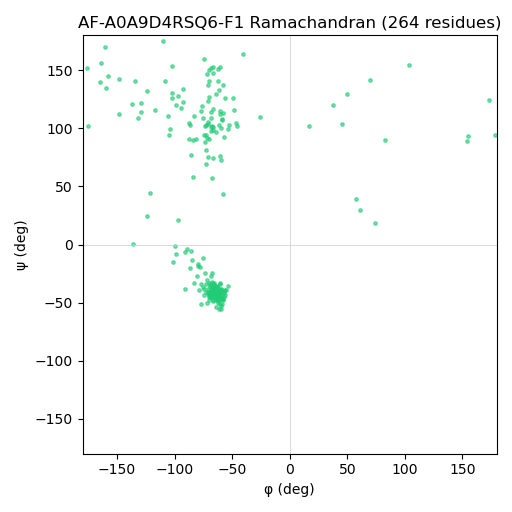3 2.219 1.00 70.19 249 LEU A C 1
ATOM 1943 O O . LEU A 1 249 ? -14.203 -4.205 3.436 1.00 70.19 249 LEU A O 1
ATOM 1947 N N . ASP A 1 250 ? -13.773 -2.954 1.619 1.00 67.44 250 ASP A N 1
ATOM 1948 C CA . ASP A 1 250 ? -13.633 -1.697 2.362 1.00 67.44 250 ASP A CA 1
ATOM 1949 C C . ASP A 1 250 ? -14.961 -1.255 3.001 1.00 67.44 250 ASP A C 1
ATOM 1951 O O . ASP A 1 250 ? -14.985 -0.851 4.166 1.00 67.44 250 ASP A O 1
ATOM 1955 N N . SER A 1 251 ? -16.092 -1.408 2.299 1.00 67.38 251 SER A N 1
ATOM 1956 C CA . SER A 1 251 ? -17.419 -1.157 2.883 1.00 67.38 251 SER A CA 1
ATOM 1957 C C . SER A 1 251 ? -17.760 -2.126 4.019 1.00 67.38 251 SER A C 1
ATOM 1959 O O . SER A 1 251 ? -18.286 -1.697 5.044 1.00 67.38 251 SER A O 1
ATOM 1961 N N . MET A 1 252 ? -17.418 -3.413 3.898 1.00 61.00 252 MET A N 1
ATOM 1962 C CA . MET A 1 252 ? -17.614 -4.381 4.984 1.00 61.00 252 MET A CA 1
ATOM 1963 C C . MET A 1 252 ? -16.757 -4.058 6.212 1.00 61.00 252 MET A C 1
ATOM 1965 O O . MET A 1 252 ? -17.225 -4.212 7.342 1.00 61.00 252 MET A O 1
ATOM 1969 N N . ARG A 1 253 ? -15.533 -3.558 6.010 1.00 62.88 253 ARG A N 1
ATOM 1970 C CA . ARG A 1 253 ? -14.653 -3.123 7.102 1.00 62.88 253 ARG A CA 1
ATOM 1971 C C . ARG A 1 253 ? -15.256 -1.945 7.873 1.00 62.88 253 ARG A C 1
ATOM 1973 O O . ARG A 1 253 ? -15.246 -1.961 9.099 1.00 62.88 253 ARG A O 1
ATOM 1980 N N . MET A 1 254 ? -15.861 -0.988 7.167 1.00 58.81 254 MET A N 1
ATOM 1981 C CA . MET A 1 254 ? -16.566 0.147 7.778 1.00 58.81 254 MET A CA 1
ATOM 1982 C C . MET A 1 254 ? -17.837 -0.275 8.531 1.00 58.81 254 MET A C 1
ATOM 1984 O O . MET A 1 254 ? -18.086 0.211 9.632 1.00 58.81 254 MET A O 1
ATOM 1988 N N . CYS A 1 255 ? -18.627 -1.213 7.996 1.00 54.91 255 CYS A N 1
ATOM 1989 C CA . CYS A 1 255 ? -19.821 -1.715 8.688 1.00 54.91 255 CYS A CA 1
ATOM 1990 C C . CYS A 1 255 ? -19.479 -2.480 9.976 1.00 54.91 255 CYS A C 1
ATOM 1992 O O . CYS A 1 255 ? -20.209 -2.365 10.962 1.00 54.91 255 CYS A O 1
ATOM 1994 N N . SER A 1 256 ? -18.356 -3.206 10.004 1.00 53.81 256 SER A N 1
ATOM 1995 C CA . SER A 1 256 ? -17.899 -3.896 11.215 1.00 53.81 256 SER A CA 1
ATOM 1996 C C . SER A 1 256 ? -17.515 -2.918 12.332 1.00 53.81 256 SER A C 1
ATOM 1998 O O . SER A 1 256 ? -17.788 -3.205 13.492 1.00 53.81 256 SER A O 1
ATOM 2000 N N . SER A 1 257 ? -16.950 -1.752 11.997 1.00 55.00 257 SER A N 1
ATOM 2001 C CA . SER A 1 257 ? -16.628 -0.697 12.973 1.00 55.00 257 SER A CA 1
ATOM 2002 C C . SER A 1 257 ? -17.857 0.061 13.489 1.00 55.00 257 SER A C 1
ATOM 2004 O O . SER A 1 257 ? -17.826 0.616 14.585 1.00 55.00 257 SER A O 1
ATOM 2006 N N . ILE A 1 258 ? -18.953 0.093 12.725 1.00 57.88 258 ILE A N 1
ATOM 2007 C CA . ILE A 1 258 ? -20.205 0.730 13.162 1.00 57.88 258 ILE A CA 1
ATOM 2008 C C . ILE A 1 258 ? -20.974 -0.192 14.120 1.00 57.88 258 ILE A C 1
ATOM 2010 O O . ILE A 1 258 ? -21.496 0.280 15.128 1.00 57.88 258 ILE A O 1
ATOM 2014 N N . MET A 1 259 ? -20.990 -1.508 13.875 1.00 51.50 259 MET A N 1
ATOM 2015 C CA . MET A 1 259 ? -21.686 -2.452 14.763 1.00 51.50 259 MET A CA 1
ATOM 2016 C C . MET A 1 259 ? -21.029 -2.610 16.141 1.00 51.50 259 MET A C 1
ATOM 2018 O O . MET A 1 259 ? -21.734 -2.889 17.110 1.00 51.50 259 MET A O 1
ATOM 2022 N N . THR A 1 260 ? -19.718 -2.392 16.269 1.00 54.12 260 THR A N 1
ATOM 2023 C CA . THR A 1 260 ? -19.050 -2.381 17.582 1.00 54.12 260 THR A CA 1
ATOM 2024 C C . THR A 1 260 ? -19.404 -1.139 18.405 1.00 54.12 260 THR A C 1
ATOM 2026 O O . THR A 1 260 ? -19.516 -1.235 19.621 1.00 54.12 260 THR A O 1
ATOM 2029 N N . ASN A 1 261 ? -19.686 0.001 17.764 1.00 52.09 261 ASN A N 1
ATOM 20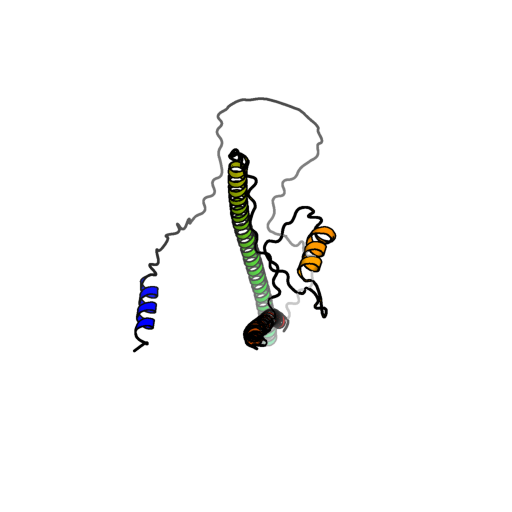30 C CA . ASN A 1 261 ? -20.045 1.238 18.468 1.00 52.09 261 ASN A CA 1
ATOM 2031 C C . ASN A 1 261 ? -21.514 1.294 18.916 1.00 52.09 261 ASN A C 1
ATOM 2033 O O . ASN A 1 261 ? -21.824 1.936 19.916 1.00 52.09 261 ASN A O 1
ATOM 2037 N N . SER A 1 262 ? -22.434 0.608 18.232 1.00 49.31 262 SER A N 1
ATOM 2038 C CA . SER A 1 262 ? -23.850 0.592 18.637 1.00 49.31 262 SER A CA 1
ATOM 2039 C C . SER A 1 262 ? -24.146 -0.284 19.860 1.00 49.31 262 SER A C 1
ATOM 2041 O O . SER A 1 262 ? -25.235 -0.180 20.415 1.00 49.31 262 SER A O 1
ATOM 2043 N N . ARG A 1 263 ? -23.201 -1.121 20.309 1.00 48.53 263 ARG A N 1
ATOM 2044 C CA . ARG A 1 263 ? -23.373 -1.981 21.494 1.00 48.53 263 ARG A CA 1
ATOM 2045 C C . ARG A 1 263 ? -22.944 -1.321 22.813 1.00 48.53 263 ARG A C 1
ATOM 2047 O O . ARG A 1 263 ? -23.138 -1.921 23.859 1.00 48.53 263 ARG A O 1
ATOM 2054 N N . MET A 1 264 ? -22.397 -0.105 22.750 1.00 50.84 264 MET A N 1
ATOM 2055 C CA . MET A 1 264 ? -21.924 0.685 23.900 1.00 50.84 264 MET A CA 1
ATOM 2056 C C . MET A 1 264 ? -22.918 1.772 24.361 1.00 50.84 264 MET A C 1
ATOM 2058 O O . MET A 1 264 ? -22.633 2.481 25.315 1.00 50.84 264 MET A O 1
ATOM 2062 N N . ASN A 1 265 ? -24.072 1.924 23.697 1.00 46.97 265 ASN A N 1
ATOM 2063 C CA . ASN A 1 265 ? -25.060 2.981 23.987 1.00 46.97 265 ASN A CA 1
ATOM 2064 C C . ASN A 1 265 ? -26.476 2.442 24.287 1.00 46.97 265 ASN A C 1
ATOM 2066 O O . ASN A 1 265 ? -27.459 3.148 24.057 1.00 46.97 265 ASN A O 1
ATOM 2070 N N . GLY A 1 266 ? -26.593 1.195 24.751 1.00 42.62 266 GLY A N 1
ATOM 2071 C CA . GLY A 1 266 ? -27.860 0.577 25.158 1.00 42.62 266 GLY A CA 1
ATOM 2072 C C . GLY A 1 266 ? -27.802 0.092 26.592 1.00 42.62 266 GLY A C 1
ATOM 2073 O O . GLY A 1 266 ? -26.821 -0.618 26.897 1.00 42.62 266 GLY A O 1
#

Foldseek 3Di:
DPPPVVVVVVVVVVVPPPPDPDDDDPDDDDDDDDDDDDDDDDDDDDDDDDDDDDDDDDDPPDDPDPPPPPPPPPDPDPPPPDDDDPPVVVVVVVVVVVVVVVVVVVVVVVVVVVVVVVVVVVVVVVVVCVVCVVVVVVVVVVVVVVVVVVVVVVVVVVPPPPPPPPDPPPPDDDDDDPPDDDDPPDDQVVVVQCCCCVVVVNPDDDDPDDDDPDPPPDPPVVVVVVVVVVVVVVVVVVVVVVVVVVVVVVVVVVVVVVVVVVVVPD

Mean predicted aligned error: 23.14 Å

Radius of gyration: 44.15 Å; Cα contacts (8 Å, |Δi|>4): 14; chains: 1; bounding box: 79×77×128 Å

pLDDT: mean 70.11, std 22.16, range [28.41, 97.12]

Secondary structure (DSSP, 8-state):
--SHHHHHHHHHHHHT-----------------------------------------------S------------------S---HHHHHHHHHHHHHHHHHHHHHHHHHHHHHHHHHHHHHHHHHHHHHHHHHHHHHHHHHHHHHHHHHHHHHHHHHS------------------SPPP-TT--HHHHHHHIIIIIS--TTPPPS----------TTHHHHHHHHHHHHHHHHHHHHHHHHHHHHHHHHHHHHHHHHHTTS--

Sequence (266 aa):
MESQNAQEYVDAIMSSQVITKVNTPCTASRKRSLSDSSQVELEGSTKKRCGNSRNLPFAVRRSLYNESDSGIVITNADVHVDSNPTVEQLVLKLSSDMHLLYSNLSERMDKMESNLEQKITTKISQLLDKRIGSELIEIRSEIKADLKSDLDEMSVRMDSPAEACKTEENIDLNVVIRNLPESQGENIENKVSALFLKGLKLPNVHFSSVTRKQSADNGNGNKKVSLLNSKLLKIRKWLCQTRKICSNLDSMRMCSSIMTNSRMNG